Protein AF-A0A0B5DR02-F1 (afdb_monomer_lite)

Structure (mmCIF, N/CA/C/O backbone):
data_AF-A0A0B5DR02-F1
#
_entry.id   AF-A0A0B5DR02-F1
#
loop_
_atom_site.group_PDB
_atom_site.id
_atom_site.type_symbol
_atom_site.label_atom_id
_atom_site.label_alt_id
_atom_site.label_comp_id
_atom_site.label_asym_id
_atom_site.label_entity_id
_atom_site.label_seq_id
_atom_site.pdbx_PDB_ins_code
_atom_site.Cartn_x
_atom_site.Cartn_y
_atom_site.Cartn_z
_atom_site.occupancy
_atom_site.B_iso_or_equiv
_atom_site.auth_seq_id
_atom_site.auth_comp_id
_atom_site.auth_asym_id
_atom_site.auth_atom_id
_atom_site.pdbx_PDB_model_num
ATOM 1 N N . MET A 1 1 ? 6.150 -21.115 6.659 1.00 46.47 1 MET A N 1
ATOM 2 C CA . MET A 1 1 ? 5.674 -20.306 5.517 1.00 46.47 1 MET A CA 1
ATOM 3 C C . MET A 1 1 ? 6.037 -18.867 5.819 1.00 46.47 1 MET A C 1
ATOM 5 O O . MET A 1 1 ? 6.009 -18.502 6.984 1.00 46.47 1 MET A O 1
ATOM 9 N N . SER A 1 2 ? 6.515 -18.107 4.839 1.00 55.34 2 SER A N 1
ATOM 10 C CA . SER A 1 2 ? 6.948 -16.729 5.083 1.00 55.34 2 SER A CA 1
ATOM 11 C C . SER A 1 2 ? 5.723 -15.816 5.013 1.00 55.34 2 SER A C 1
ATOM 13 O O . SER A 1 2 ? 5.110 -15.746 3.951 1.00 55.34 2 SER A O 1
ATOM 15 N N . ASP A 1 3 ? 5.404 -15.097 6.091 1.00 74.69 3 ASP A N 1
ATOM 16 C CA . ASP A 1 3 ? 4.374 -14.038 6.114 1.00 74.69 3 ASP A CA 1
ATOM 17 C C . ASP A 1 3 ? 4.813 -12.768 5.349 1.00 74.69 3 ASP A C 1
ATOM 19 O O . ASP A 1 3 ? 4.436 -11.654 5.697 1.00 74.69 3 ASP A O 1
ATOM 23 N N . SER A 1 4 ? 5.668 -12.914 4.330 1.00 89.12 4 SER A N 1
ATOM 24 C CA . SER A 1 4 ? 6.011 -11.848 3.380 1.00 89.12 4 SER A CA 1
ATOM 25 C C . SER A 1 4 ? 4.754 -11.374 2.664 1.00 89.12 4 SER A C 1
ATOM 27 O O . SER A 1 4 ? 3.895 -12.186 2.353 1.00 89.12 4 SER A O 1
ATOM 29 N N . ILE A 1 5 ? 4.666 -10.094 2.319 1.00 95.69 5 ILE A N 1
ATOM 30 C CA . ILE A 1 5 ? 3.512 -9.556 1.584 1.00 95.69 5 ILE A CA 1
ATOM 31 C C . ILE A 1 5 ? 3.480 -9.956 0.099 1.00 95.69 5 ILE A C 1
ATOM 33 O O . ILE A 1 5 ? 2.510 -9.668 -0.589 1.00 95.69 5 ILE A O 1
ATOM 37 N N . GLU A 1 6 ? 4.510 -10.643 -0.407 1.00 96.06 6 GLU A N 1
ATOM 38 C CA . GLU A 1 6 ? 4.593 -11.108 -1.801 1.00 96.06 6 GLU A CA 1
ATOM 39 C C . GLU A 1 6 ? 3.368 -11.918 -2.250 1.00 96.06 6 GLU A C 1
ATOM 41 O O . GLU A 1 6 ? 2.944 -11.803 -3.402 1.00 96.06 6 GLU A O 1
ATOM 46 N N . TRP A 1 7 ? 2.791 -12.733 -1.358 1.00 93.75 7 TRP A N 1
ATOM 47 C CA . TRP A 1 7 ? 1.663 -13.594 -1.716 1.00 93.75 7 TRP A CA 1
ATOM 48 C C . TRP A 1 7 ? 0.442 -12.784 -2.174 1.00 93.75 7 TRP A C 1
ATOM 50 O O . TRP A 1 7 ? -0.243 -13.229 -3.087 1.00 93.75 7 TRP A O 1
ATOM 60 N N . LEU A 1 8 ? 0.218 -11.582 -1.630 1.00 93.56 8 LEU A N 1
ATOM 61 C CA . LEU A 1 8 ? -0.857 -10.682 -2.068 1.00 93.56 8 LEU A CA 1
ATOM 62 C C . LEU A 1 8 ? -0.667 -10.280 -3.538 1.00 93.56 8 LEU A C 1
ATOM 64 O O . LEU A 1 8 ? -1.590 -10.383 -4.342 1.00 93.56 8 LEU A O 1
ATOM 68 N N . GLY A 1 9 ? 0.565 -9.937 -3.926 1.00 92.62 9 GLY A N 1
ATOM 69 C CA . GLY A 1 9 ? 0.909 -9.649 -5.319 1.00 92.62 9 GLY A CA 1
ATOM 70 C C . GLY A 1 9 ? 0.729 -10.855 -6.247 1.00 92.62 9 GLY A C 1
ATOM 71 O O . GLY A 1 9 ? 0.304 -10.691 -7.388 1.00 92.62 9 GLY A O 1
ATOM 72 N N . GLY A 1 10 ? 0.997 -12.070 -5.757 1.00 91.69 10 GLY A N 1
ATOM 73 C CA . GLY A 1 10 ? 0.780 -13.315 -6.504 1.00 91.69 10 GLY A CA 1
ATOM 74 C C . GLY A 1 10 ? -0.694 -13.656 -6.759 1.00 91.69 10 GLY A C 1
ATOM 75 O O . GLY A 1 10 ? -0.986 -14.395 -7.696 1.00 91.69 10 GLY A O 1
ATOM 76 N N . HIS A 1 11 ? -1.612 -13.100 -5.966 1.00 90.50 11 HIS A N 1
ATOM 77 C CA . HIS A 1 11 ? -3.055 -13.327 -6.082 1.00 90.50 11 HIS A CA 1
ATOM 78 C C . HIS A 1 11 ? -3.823 -12.089 -6.584 1.00 90.50 11 HIS A C 1
ATOM 80 O O . HIS A 1 11 ? -5.044 -12.127 -6.683 1.00 90.50 11 HIS A O 1
ATOM 86 N N . CYS A 1 12 ? -3.131 -11.012 -6.977 1.00 87.56 12 CYS A N 1
ATOM 87 C CA . CYS A 1 12 ? -3.736 -9.719 -7.321 1.00 87.56 12 CYS A CA 1
ATOM 88 C C . CYS A 1 12 ? -4.891 -9.800 -8.338 1.00 87.56 12 CYS A C 1
ATOM 90 O O . CYS A 1 12 ? -5.868 -9.075 -8.198 1.00 87.56 12 CYS A O 1
ATOM 92 N N . PHE A 1 13 ? -4.790 -10.665 -9.352 1.00 85.62 13 PHE A N 1
ATOM 93 C CA . PHE A 1 13 ? -5.797 -10.806 -10.416 1.00 85.62 13 PHE A CA 1
ATOM 94 C C . PHE A 1 13 ? -6.758 -11.983 -10.213 1.00 85.62 13 PHE A C 1
ATOM 96 O O . PHE A 1 13 ? -7.539 -12.301 -11.111 1.00 85.62 13 PHE A O 1
ATOM 103 N N . GLU A 1 14 ? -6.699 -12.663 -9.068 1.00 85.69 14 GLU A N 1
ATOM 104 C CA . GLU A 1 14 ? -7.737 -13.626 -8.720 1.00 85.69 14 GLU A CA 1
ATOM 105 C C . GLU A 1 14 ? -9.050 -12.877 -8.453 1.00 85.69 14 GLU A C 1
ATOM 107 O O . GLU A 1 14 ? -9.055 -11.799 -7.859 1.00 85.69 14 GLU A O 1
ATOM 112 N N . GLY A 1 15 ? -10.170 -13.431 -8.919 1.00 68.12 15 GLY A N 1
ATOM 113 C CA . GLY A 1 15 ? -11.484 -12.889 -8.581 1.00 68.12 15 GLY A CA 1
ATOM 114 C C . GLY A 1 15 ? -11.807 -13.104 -7.097 1.00 68.12 15 GLY A C 1
ATOM 115 O O . GLY A 1 15 ? -11.191 -13.967 -6.461 1.00 68.12 15 GLY A O 1
ATOM 116 N N . PRO A 1 16 ? -12.793 -12.373 -6.548 1.00 63.06 16 PRO A N 1
ATOM 117 C CA . PRO A 1 16 ? -13.295 -12.632 -5.208 1.00 63.06 16 PRO A CA 1
ATOM 118 C C . PRO A 1 16 ? -13.788 -14.079 -5.147 1.00 63.06 16 PRO A C 1
ATOM 120 O O . PRO A 1 16 ? -14.754 -14.478 -5.800 1.00 63.06 16 PRO A O 1
ATOM 123 N N . MET A 1 17 ? -13.060 -14.904 -4.407 1.00 56.81 17 MET A N 1
ATOM 124 C CA . MET A 1 17 ? -13.510 -16.242 -4.061 1.00 56.81 17 MET A CA 1
ATOM 125 C C . MET A 1 17 ? -14.531 -16.050 -2.942 1.00 56.81 17 MET A C 1
ATOM 127 O O . MET A 1 17 ? -14.287 -15.236 -2.060 1.00 56.81 17 MET A O 1
ATOM 131 N N . GLY A 1 18 ? -15.642 -16.792 -2.927 1.00 58.41 18 GLY A N 1
ATOM 132 C CA . GLY A 1 18 ? -16.593 -16.817 -1.797 1.00 58.41 18 GLY A CA 1
ATOM 133 C C . GLY A 1 18 ? -16.004 -17.440 -0.518 1.00 58.41 18 GLY A C 1
ATOM 134 O O . GLY A 1 18 ? -16.658 -18.236 0.150 1.00 58.41 18 GLY A O 1
ATOM 135 N N . ALA A 1 19 ? -14.727 -17.171 -0.258 1.00 66.44 19 ALA A N 1
ATOM 136 C CA . ALA A 1 19 ? -13.949 -17.551 0.896 1.00 66.44 19 ALA A CA 1
ATOM 137 C C . ALA A 1 19 ? -14.320 -16.645 2.081 1.00 66.44 19 ALA A C 1
ATOM 139 O O . ALA A 1 19 ? -14.787 -15.527 1.879 1.00 66.44 19 ALA A O 1
ATOM 140 N N . PRO A 1 20 ? -14.082 -17.099 3.320 1.00 79.50 20 PRO A N 1
ATOM 141 C CA . PRO A 1 20 ? -14.384 -16.319 4.519 1.00 79.50 20 PRO A CA 1
ATOM 142 C C . PRO A 1 20 ? -13.479 -15.089 4.709 1.00 79.50 20 PRO A C 1
ATOM 144 O O . PRO A 1 20 ? -13.593 -14.426 5.730 1.00 79.50 20 PRO A O 1
ATOM 147 N N . GLY A 1 21 ? -12.567 -14.799 3.778 1.00 85.75 21 GLY A N 1
ATOM 148 C CA . GLY A 1 21 ? -11.524 -13.783 3.891 1.00 85.75 21 GLY A CA 1
ATOM 149 C C . GLY A 1 21 ? -11.075 -13.251 2.529 1.00 85.75 21 GLY A C 1
ATOM 150 O O . GLY A 1 21 ? -11.642 -13.602 1.494 1.00 85.75 21 GLY A O 1
ATOM 151 N N . MET A 1 22 ? -10.023 -12.431 2.529 1.00 88.94 22 MET A N 1
ATOM 152 C CA . MET A 1 22 ? -9.522 -11.758 1.325 1.00 88.94 22 MET A CA 1
ATOM 153 C C . MET A 1 22 ? -8.415 -12.561 0.638 1.00 88.94 22 MET A C 1
ATOM 155 O O . MET A 1 22 ? -7.590 -13.208 1.289 1.00 88.94 22 MET A O 1
ATOM 159 N N . ARG A 1 23 ? -8.354 -12.496 -0.697 1.00 86.19 23 ARG A N 1
ATOM 160 C CA . ARG A 1 23 ? -7.287 -13.157 -1.469 1.00 86.19 23 ARG A CA 1
ATOM 161 C C . ARG A 1 23 ? -6.966 -12.470 -2.794 1.00 86.19 23 ARG A C 1
ATOM 163 O O . ARG A 1 23 ? -5.792 -12.283 -3.098 1.00 86.19 23 ARG A O 1
ATOM 170 N N . GLY A 1 24 ? -7.992 -12.112 -3.560 1.00 87.75 24 GLY A N 1
ATOM 171 C CA . GLY A 1 24 ? -7.869 -11.458 -4.864 1.00 87.75 24 GLY A CA 1
ATOM 172 C C . GLY A 1 24 ? -8.096 -9.951 -4.790 1.00 87.75 24 GLY A C 1
ATOM 173 O O . GLY A 1 24 ? -8.787 -9.489 -3.892 1.00 87.75 24 GLY A O 1
ATOM 174 N N . GLY A 1 25 ? -7.501 -9.179 -5.705 1.00 87.62 25 GLY A N 1
ATOM 175 C CA . GLY A 1 25 ? -7.750 -7.733 -5.814 1.00 87.62 25 GLY A CA 1
ATOM 176 C C . GLY A 1 25 ? -7.298 -6.882 -4.621 1.00 87.62 25 GLY A C 1
ATOM 177 O O . GLY A 1 25 ? -7.658 -5.708 -4.551 1.00 87.62 25 GLY A O 1
ATOM 178 N N . VAL A 1 26 ? -6.516 -7.451 -3.699 1.00 92.19 26 VAL A N 1
ATOM 179 C CA . VAL A 1 26 ? -6.180 -6.800 -2.430 1.00 92.19 26 VAL A CA 1
ATOM 180 C C . VAL A 1 26 ? -5.203 -5.646 -2.640 1.00 92.19 26 VAL A C 1
ATOM 182 O O . VAL A 1 26 ? -4.100 -5.829 -3.158 1.00 92.19 26 VAL A O 1
ATOM 185 N N . SER A 1 27 ? -5.593 -4.467 -2.177 1.00 94.75 27 SER A N 1
ATOM 186 C CA . SER A 1 27 ? -4.735 -3.299 -2.015 1.00 94.75 27 SER A CA 1
ATOM 187 C C . SER A 1 27 ? -4.262 -3.187 -0.567 1.00 94.75 27 SER A C 1
ATOM 189 O O . SER A 1 27 ? -4.930 -3.655 0.351 1.00 94.75 27 SER A O 1
ATOM 191 N N . LEU A 1 28 ? -3.095 -2.580 -0.361 1.00 97.12 28 LEU A N 1
ATOM 192 C CA . LEU A 1 28 ? -2.496 -2.369 0.957 1.00 97.12 28 LEU A CA 1
ATOM 193 C C . LEU A 1 28 ? -2.219 -0.885 1.158 1.00 97.12 28 LEU A C 1
ATOM 195 O O . LEU A 1 28 ? -1.520 -0.284 0.347 1.00 97.12 28 LEU A O 1
ATOM 199 N N . THR A 1 29 ? -2.651 -0.344 2.290 1.00 98.06 29 THR A N 1
ATOM 200 C CA . THR A 1 29 ? -2.230 0.971 2.783 1.00 98.06 29 THR A CA 1
ATOM 201 C C . THR A 1 29 ? -1.578 0.786 4.145 1.00 98.06 29 THR A C 1
ATOM 203 O O . THR A 1 29 ? -2.178 0.192 5.037 1.00 98.06 29 THR A O 1
ATOM 206 N N . ALA A 1 30 ? -0.345 1.261 4.324 1.00 98.44 30 ALA A N 1
ATOM 207 C CA . ALA A 1 30 ? 0.384 1.114 5.577 1.00 98.44 30 ALA A CA 1
ATOM 208 C C . ALA A 1 30 ? 1.204 2.357 5.928 1.00 98.44 30 ALA A C 1
ATOM 210 O O . ALA A 1 30 ? 1.782 3.019 5.066 1.00 98.44 30 ALA A O 1
ATOM 211 N N . VAL A 1 31 ? 1.295 2.639 7.224 1.00 98.19 31 VAL A N 1
ATOM 212 C CA . VAL A 1 31 ? 2.060 3.762 7.774 1.00 98.19 31 VAL A CA 1
ATOM 213 C C . VAL A 1 31 ? 2.786 3.336 9.042 1.00 98.19 31 VAL A C 1
ATOM 215 O O . VAL A 1 31 ? 2.269 2.562 9.852 1.00 98.19 31 VAL A O 1
ATOM 218 N N . ARG A 1 32 ? 4.011 3.822 9.208 1.00 97.12 32 ARG A N 1
ATOM 219 C CA . ARG A 1 32 ? 4.854 3.529 10.362 1.00 97.12 32 ARG A CA 1
ATOM 220 C C . ARG A 1 32 ? 4.618 4.549 11.472 1.00 97.12 32 ARG A C 1
ATOM 222 O O . ARG A 1 32 ? 4.649 5.748 11.224 1.00 97.12 32 ARG A O 1
ATOM 229 N N . GLY A 1 33 ? 4.433 4.076 12.702 1.00 94.81 33 GLY A N 1
ATOM 230 C CA . GLY A 1 33 ? 4.336 4.921 13.898 1.00 94.81 33 GLY A CA 1
ATOM 231 C C . GLY A 1 33 ? 2.967 5.563 14.152 1.00 94.81 33 GLY A C 1
ATOM 232 O O . GLY A 1 33 ? 2.777 6.156 15.212 1.00 94.81 33 GLY A O 1
ATOM 233 N N . LEU A 1 34 ? 1.999 5.408 13.244 1.00 95.94 34 LEU A N 1
ATOM 234 C CA . LEU A 1 34 ? 0.612 5.826 13.460 1.00 95.94 34 LEU A CA 1
ATOM 235 C C . LEU A 1 34 ? -0.212 4.642 13.996 1.00 95.94 34 LEU A C 1
ATOM 237 O O . LEU A 1 34 ? -0.150 3.568 13.394 1.00 95.94 34 LEU A O 1
ATOM 241 N N . PRO A 1 35 ? -1.003 4.796 15.075 1.00 96.94 35 PRO A N 1
ATOM 242 C CA . PRO A 1 35 ? -1.953 3.769 15.511 1.00 96.94 35 PRO A CA 1
ATOM 243 C C . PRO A 1 35 ? -2.966 3.414 14.417 1.00 96.94 35 PRO A C 1
ATOM 245 O O . PRO A 1 35 ? -3.326 4.267 13.603 1.00 96.94 35 PRO A O 1
ATOM 248 N N . VAL A 1 36 ? -3.460 2.175 14.410 1.00 97.19 36 VAL A N 1
ATOM 249 C CA . VAL A 1 36 ? -4.320 1.678 13.324 1.00 97.19 36 VAL A CA 1
ATOM 250 C C . VAL A 1 36 ? -5.650 2.424 13.242 1.00 97.19 36 VAL A C 1
ATOM 252 O O . VAL A 1 36 ? -6.100 2.761 12.153 1.00 97.19 36 VAL A O 1
ATOM 255 N N . GLU A 1 37 ? -6.222 2.818 14.378 1.00 97.12 37 GLU A N 1
ATOM 256 C CA . GLU A 1 37 ? -7.415 3.663 14.426 1.00 97.12 37 GLU A CA 1
ATOM 257 C C . GLU A 1 37 ? -7.120 5.084 13.928 1.00 97.12 37 GLU A C 1
ATOM 259 O O . GLU A 1 37 ? -8.010 5.771 13.434 1.00 97.12 37 GLU A O 1
ATOM 264 N N . GLY A 1 38 ? -5.874 5.549 14.057 1.00 96.62 38 GLY A N 1
ATOM 265 C CA . GLY A 1 38 ? -5.419 6.806 13.463 1.00 96.62 38 GLY A CA 1
ATOM 266 C C . GLY A 1 38 ? -5.361 6.724 11.938 1.00 96.62 38 GLY A C 1
ATOM 267 O O . GLY A 1 38 ? -5.813 7.648 11.266 1.00 96.62 38 GLY A O 1
ATOM 268 N N . LEU A 1 39 ? -4.867 5.605 11.396 1.00 97.00 39 LEU A N 1
ATOM 269 C CA . LEU A 1 39 ? -4.865 5.337 9.955 1.00 97.00 39 LEU A CA 1
ATOM 270 C C . LEU A 1 39 ? -6.294 5.233 9.400 1.00 97.00 39 LEU A C 1
ATOM 272 O O . LEU A 1 39 ? -6.603 5.884 8.409 1.00 97.00 39 LEU A O 1
ATOM 276 N N . LEU A 1 40 ? -7.177 4.478 10.060 1.00 96.94 40 LEU A N 1
ATOM 277 C CA . LEU A 1 40 ? -8.577 4.327 9.644 1.00 96.94 40 LEU A CA 1
ATOM 278 C C . LEU A 1 40 ? -9.323 5.670 9.633 1.00 96.94 40 LEU A C 1
ATOM 280 O O . LEU A 1 40 ? -9.963 6.000 8.638 1.00 96.94 40 LEU A O 1
ATOM 284 N N . A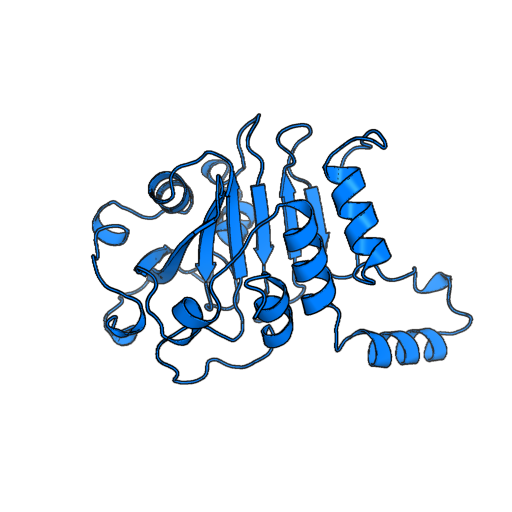RG A 1 41 ? -9.179 6.492 10.685 1.00 95.75 41 ARG A N 1
ATOM 285 C CA . ARG A 1 41 ? -9.771 7.845 10.717 1.00 95.75 41 ARG A CA 1
ATOM 286 C C . ARG A 1 41 ? -9.213 8.752 9.632 1.00 95.75 41 ARG A C 1
ATOM 288 O O . ARG A 1 41 ? -9.954 9.542 9.057 1.00 95.75 41 ARG A O 1
ATOM 295 N N . ARG A 1 42 ? -7.912 8.645 9.347 1.00 94.19 42 ARG A N 1
ATOM 296 C CA . ARG A 1 42 ? -7.286 9.401 8.259 1.00 94.19 42 ARG A CA 1
ATOM 297 C C . ARG A 1 42 ? -7.911 9.052 6.907 1.00 94.19 42 ARG A C 1
ATOM 299 O O . ARG A 1 42 ? -8.027 9.934 6.076 1.00 94.19 42 ARG A O 1
ATOM 306 N N . MET A 1 43 ? -8.349 7.809 6.720 1.00 93.12 43 MET A N 1
ATOM 307 C CA . MET A 1 43 ? -9.063 7.341 5.525 1.00 93.12 43 MET A CA 1
ATOM 308 C C . MET A 1 43 ? -10.593 7.495 5.626 1.00 93.12 43 MET A C 1
ATOM 310 O O . MET A 1 43 ? -11.328 6.817 4.918 1.00 93.12 43 MET A O 1
ATOM 314 N N . GLY A 1 44 ? -11.086 8.353 6.523 1.00 91.50 44 GLY A N 1
ATOM 315 C CA . GLY A 1 44 ? -12.500 8.723 6.588 1.00 91.50 44 GLY A CA 1
ATOM 316 C C . GLY A 1 44 ? -13.395 7.840 7.465 1.00 91.50 44 GLY A C 1
ATOM 317 O O . GLY A 1 44 ? -14.593 8.107 7.534 1.00 91.50 44 GLY A O 1
ATOM 318 N N . ALA A 1 45 ? -12.863 6.833 8.167 1.00 94.12 45 ALA A N 1
ATOM 319 C CA . ALA A 1 45 ? -13.670 6.029 9.091 1.00 94.12 45 ALA A CA 1
ATOM 320 C C . ALA A 1 45 ? -14.079 6.825 10.347 1.00 94.12 45 ALA A C 1
ATOM 322 O O . ALA A 1 45 ? -13.236 7.449 11.000 1.00 94.12 45 ALA A O 1
ATOM 323 N N . GLY A 1 46 ? -15.357 6.750 10.729 1.00 94.19 46 GLY A N 1
ATOM 324 C CA . GLY A 1 46 ? -15.861 7.213 12.022 1.00 94.19 46 GLY A CA 1
ATOM 325 C C . GLY A 1 46 ? -15.676 6.183 13.142 1.00 94.19 46 GLY A C 1
ATOM 326 O O . GLY A 1 46 ? -15.278 5.038 12.917 1.00 94.19 46 GLY 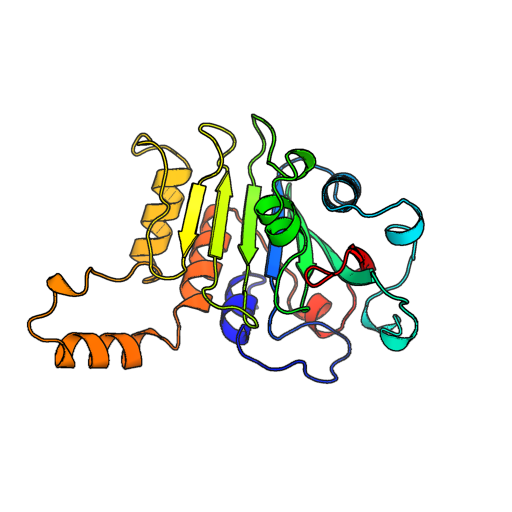A O 1
ATOM 327 N N . ASP A 1 47 ? -15.970 6.580 14.383 1.00 94.00 47 ASP A N 1
ATOM 328 C CA . ASP A 1 47 ? -15.809 5.701 15.551 1.00 94.00 47 ASP A CA 1
ATOM 329 C C . ASP A 1 47 ? -16.758 4.486 15.512 1.00 94.00 47 ASP A C 1
ATOM 331 O O . ASP A 1 47 ? -16.405 3.417 16.005 1.00 94.00 47 ASP A O 1
ATOM 335 N N . ASP A 1 48 ? -17.934 4.615 14.895 1.00 92.62 48 ASP A N 1
ATOM 336 C CA . ASP A 1 48 ? -18.882 3.520 14.666 1.00 92.62 48 ASP A CA 1
ATOM 337 C C . ASP A 1 48 ? -18.419 2.561 13.558 1.00 92.62 48 ASP A C 1
ATOM 339 O O . ASP A 1 48 ? -18.624 1.354 13.683 1.00 92.62 48 ASP A O 1
ATOM 343 N N . GLN A 1 49 ? -17.722 3.060 12.530 1.00 94.25 49 GLN A N 1
ATOM 344 C CA . GLN A 1 49 ? -17.107 2.218 11.494 1.00 94.25 49 GLN A CA 1
ATOM 345 C C . GLN A 1 49 ? -15.868 1.462 11.992 1.00 94.25 49 GLN A C 1
ATOM 347 O O . GLN A 1 49 ? -15.575 0.378 11.494 1.00 94.25 49 GLN A O 1
ATOM 352 N N . ILE A 1 50 ? -15.134 2.013 12.962 1.00 94.50 50 ILE A N 1
ATOM 353 C CA . ILE A 1 50 ? -13.978 1.349 13.591 1.00 94.50 50 ILE A CA 1
ATOM 354 C C . ILE A 1 50 ? -14.447 0.387 14.696 1.00 94.50 50 ILE A C 1
ATOM 356 O O . ILE A 1 50 ? -13.872 -0.680 14.898 1.00 94.50 50 ILE A O 1
ATOM 360 N N . GLY A 1 51 ? -15.505 0.756 15.421 1.00 88.06 51 GLY A N 1
ATOM 361 C CA . GLY A 1 51 ? -16.009 0.057 16.604 1.00 88.06 51 GLY A CA 1
ATOM 362 C C . GLY A 1 51 ? -16.896 -1.162 16.340 1.00 88.06 51 GLY A C 1
ATOM 363 O O . GLY A 1 51 ? -17.596 -1.585 17.258 1.00 88.06 51 GLY A O 1
ATOM 364 N N . ILE A 1 52 ? -16.886 -1.734 15.130 1.00 88.06 52 ILE A N 1
ATOM 365 C CA . ILE A 1 52 ? -17.759 -2.859 14.736 1.00 88.06 52 ILE A CA 1
ATOM 366 C C . ILE A 1 52 ? -17.521 -4.092 15.619 1.00 88.06 52 ILE A C 1
ATOM 368 O O . ILE A 1 52 ? -18.457 -4.821 15.946 1.00 88.06 52 ILE A O 1
ATOM 372 N N . GLY A 1 53 ? -16.268 -4.329 16.024 1.00 85.25 53 GLY A N 1
ATOM 373 C CA . GLY A 1 53 ? -15.909 -5.430 16.924 1.00 85.25 53 GLY A CA 1
ATOM 374 C C . GLY A 1 53 ? -16.103 -6.829 16.325 1.00 85.25 53 GLY A C 1
ATOM 375 O O . GLY A 1 53 ? -16.165 -7.803 17.075 1.00 85.25 53 GLY A O 1
ATOM 376 N N . ALA A 1 54 ? -16.199 -6.933 14.996 1.00 89.38 54 ALA A N 1
ATOM 377 C CA . ALA A 1 54 ? -16.345 -8.186 14.262 1.00 89.38 54 ALA A CA 1
ATOM 378 C C . ALA A 1 54 ? -15.049 -8.572 13.531 1.00 89.38 54 ALA A C 1
ATOM 380 O O . ALA A 1 54 ? -14.238 -7.716 13.167 1.00 89.38 54 ALA A O 1
ATOM 381 N N . HIS A 1 55 ? -14.886 -9.872 13.288 1.00 92.94 55 HIS A N 1
ATOM 382 C CA . HIS A 1 55 ? -13.899 -10.396 12.344 1.00 92.94 55 HIS A CA 1
ATOM 383 C C . HIS A 1 55 ? -14.527 -10.516 10.956 1.00 92.94 55 HIS A C 1
ATOM 385 O O . HIS A 1 55 ? -15.744 -10.661 10.838 1.00 92.94 55 HIS A O 1
ATOM 391 N N . TYR A 1 56 ? -13.703 -10.498 9.909 1.00 91.19 56 TYR A N 1
ATOM 392 C CA . TYR A 1 56 ? -14.187 -10.465 8.525 1.00 91.19 56 TYR A CA 1
ATOM 393 C C . TYR A 1 56 ? -15.049 -11.668 8.155 1.00 91.19 56 TYR A C 1
ATOM 395 O O . TYR A 1 56 ? -16.095 -11.506 7.538 1.00 91.19 56 TYR A O 1
ATOM 403 N N . ARG A 1 57 ? -14.695 -12.860 8.636 1.00 90.75 57 ARG A N 1
ATOM 404 C CA . ARG A 1 57 ? -15.487 -14.081 8.418 1.00 90.75 57 ARG A CA 1
ATOM 405 C C . ARG A 1 57 ? -16.894 -14.045 9.028 1.00 90.75 57 ARG A C 1
ATOM 407 O O . ARG A 1 57 ? -17.759 -14.804 8.604 1.00 90.75 57 ARG A O 1
ATOM 414 N N . ASP A 1 58 ? -17.083 -13.229 10.066 1.00 89.94 58 ASP A N 1
ATOM 415 C CA . ASP A 1 58 ? -18.329 -13.106 10.830 1.00 89.94 58 ASP A CA 1
ATOM 416 C C . ASP A 1 58 ? -19.143 -11.879 10.370 1.00 89.94 58 ASP A C 1
ATOM 418 O O . ASP A 1 58 ? -20.228 -11.614 10.888 1.00 89.94 58 ASP A O 1
ATOM 422 N N . PHE A 1 59 ? -18.609 -11.115 9.414 1.00 85.31 59 PHE A N 1
ATOM 423 C CA . PHE A 1 59 ? -19.201 -9.896 8.894 1.00 85.31 59 PHE A CA 1
ATOM 424 C C . PHE A 1 59 ? -20.048 -10.210 7.658 1.00 85.31 59 PHE A C 1
ATOM 426 O O . PHE A 1 59 ? -19.573 -10.870 6.740 1.00 85.31 59 PHE A O 1
ATOM 433 N N . ASP A 1 60 ? -21.298 -9.743 7.625 1.00 83.44 60 ASP A N 1
ATOM 434 C CA . ASP A 1 60 ? -22.167 -9.878 6.451 1.00 83.44 60 ASP A CA 1
ATOM 435 C C . ASP A 1 60 ? -21.974 -8.673 5.513 1.00 83.44 60 ASP A C 1
ATOM 437 O O . ASP A 1 60 ? -22.459 -7.582 5.833 1.00 83.44 60 ASP A O 1
ATOM 441 N N . PRO A 1 61 ? -21.322 -8.827 4.343 1.00 73.81 61 PRO A N 1
ATOM 442 C CA . PRO A 1 61 ? -21.096 -7.711 3.428 1.00 73.81 61 PRO A CA 1
ATOM 443 C C . PRO A 1 61 ? -22.399 -7.122 2.878 1.00 73.81 61 PRO A C 1
ATOM 445 O O . PRO A 1 61 ? -22.432 -5.950 2.526 1.00 73.81 61 PRO A O 1
ATOM 448 N N . LEU A 1 62 ? -23.487 -7.905 2.838 1.00 76.88 62 LEU A N 1
ATOM 449 C CA . LEU A 1 62 ? -24.799 -7.441 2.374 1.00 76.88 62 LEU A CA 1
ATOM 450 C C . LEU A 1 62 ? -25.518 -6.570 3.409 1.00 76.88 62 LEU A C 1
ATOM 452 O O . LEU A 1 62 ? -26.510 -5.920 3.083 1.00 76.88 62 LEU A O 1
ATOM 456 N N . SER A 1 63 ? -25.043 -6.569 4.655 1.00 80.25 63 SER A N 1
ATOM 457 C CA . SER A 1 63 ? -25.587 -5.723 5.719 1.00 80.25 63 SER A CA 1
ATOM 458 C C . SER A 1 63 ? -25.054 -4.287 5.677 1.00 80.25 63 SER A C 1
ATOM 460 O O . SER A 1 63 ? -25.561 -3.416 6.387 1.00 80.25 63 SER A O 1
ATOM 462 N N . VAL A 1 64 ? -24.037 -4.037 4.847 1.00 81.81 64 VAL A N 1
ATOM 463 C CA . VAL A 1 64 ? -23.417 -2.726 4.685 1.00 81.81 64 VAL A CA 1
ATOM 464 C C . VAL A 1 64 ? -24.250 -1.882 3.734 1.00 81.81 64 VAL A C 1
ATOM 466 O O . VAL A 1 64 ? -24.493 -2.266 2.595 1.00 81.81 64 VAL A O 1
ATOM 469 N N . ASN A 1 65 ? -24.695 -0.721 4.211 1.00 82.38 65 ASN A N 1
ATOM 470 C CA . ASN A 1 65 ? -25.353 0.254 3.352 1.00 82.38 65 ASN A CA 1
ATOM 471 C C . ASN A 1 65 ? -24.308 1.123 2.655 1.00 82.38 65 ASN A C 1
ATOM 473 O O . ASN A 1 65 ? -23.311 1.505 3.274 1.00 82.38 65 ASN A O 1
ATOM 477 N N . ASP A 1 66 ? -24.606 1.523 1.422 1.00 79.75 66 ASP A N 1
ATOM 478 C CA . ASP A 1 66 ? -23.872 2.587 0.745 1.00 79.75 66 ASP A CA 1
ATOM 479 C C . ASP A 1 66 ? -23.775 3.824 1.665 1.00 79.75 66 ASP A C 1
ATOM 481 O O . ASP A 1 66 ? -24.747 4.162 2.360 1.00 79.75 66 ASP A O 1
ATOM 485 N N . PRO A 1 67 ? -22.630 4.525 1.696 1.00 85.88 67 PRO A N 1
ATOM 486 C CA . PRO A 1 67 ? -21.477 4.384 0.804 1.00 85.88 67 PRO A CA 1
ATOM 487 C C . PRO A 1 67 ? -20.310 3.588 1.417 1.00 85.88 67 PRO A C 1
ATOM 489 O O . PRO A 1 67 ? -19.166 3.978 1.230 1.00 85.88 67 PRO A O 1
ATOM 492 N N . TRP A 1 68 ? -20.545 2.561 2.235 1.00 89.69 68 TRP A N 1
ATOM 493 C CA . TRP A 1 68 ? -19.469 1.922 3.006 1.00 89.69 68 TRP A CA 1
ATOM 494 C C . TRP A 1 68 ? -18.974 0.613 2.379 1.00 89.69 68 TRP A C 1
ATOM 496 O O . TRP A 1 68 ? -19.764 -0.189 1.891 1.00 89.69 68 TRP A O 1
ATOM 506 N N . THR A 1 69 ? -17.667 0.351 2.465 1.00 89.50 69 THR A N 1
ATOM 507 C CA . THR A 1 69 ? -17.038 -0.912 2.046 1.00 89.50 69 THR A CA 1
ATOM 508 C C . THR A 1 69 ? -16.183 -1.506 3.170 1.00 89.50 69 THR A C 1
ATOM 510 O O . THR A 1 69 ? -15.556 -0.759 3.930 1.00 89.50 69 THR A O 1
ATOM 513 N N . PRO A 1 70 ? -16.172 -2.841 3.343 1.00 91.75 70 PRO A N 1
ATOM 514 C CA . PRO A 1 70 ? -15.382 -3.483 4.384 1.00 91.75 70 PRO A CA 1
ATOM 515 C C . PRO A 1 70 ? -13.894 -3.514 4.042 1.00 91.75 70 PRO A C 1
ATOM 517 O O . PRO A 1 70 ? -13.492 -3.880 2.941 1.00 91.75 70 PRO A O 1
ATOM 520 N N . CYS A 1 71 ? -13.069 -3.225 5.042 1.00 94.00 71 CYS A N 1
ATOM 521 C CA . CYS A 1 71 ? -11.629 -3.440 5.014 1.00 94.00 71 CYS A CA 1
ATOM 522 C C . CYS A 1 71 ? -11.202 -4.283 6.220 1.00 94.00 71 CYS A C 1
ATOM 524 O O . CYS A 1 71 ? -11.876 -4.277 7.256 1.00 94.00 71 CYS A O 1
ATOM 526 N N . VAL A 1 72 ? -10.051 -4.950 6.132 1.00 95.69 72 VAL A N 1
ATOM 527 C CA . VAL A 1 72 ? -9.402 -5.550 7.310 1.00 95.69 72 VAL A CA 1
ATOM 528 C C . VAL A 1 72 ? -8.150 -4.785 7.685 1.00 95.69 72 VAL A C 1
ATOM 530 O O . VAL A 1 72 ? -7.480 -4.210 6.831 1.00 95.69 72 VAL A O 1
ATOM 533 N N . TYR A 1 73 ? -7.805 -4.788 8.966 1.00 97.44 73 TYR A N 1
ATOM 534 C CA . TYR A 1 73 ? -6.671 -4.017 9.463 1.00 97.44 73 TYR A CA 1
ATOM 535 C C . TYR A 1 73 ? -5.848 -4.781 10.495 1.00 97.44 73 TYR A C 1
ATOM 537 O O . TYR A 1 73 ? -6.276 -5.785 11.064 1.00 97.44 73 TYR A O 1
ATOM 545 N N . GLY A 1 74 ? -4.634 -4.298 10.746 1.00 97.19 74 GLY A N 1
ATOM 546 C CA . GLY A 1 74 ? -3.755 -4.882 11.748 1.00 97.19 74 GLY A CA 1
ATOM 547 C C . GLY A 1 74 ? -2.439 -4.134 11.894 1.00 97.19 74 GLY A C 1
ATOM 548 O O . GLY A 1 74 ? -2.282 -3.003 11.430 1.00 97.19 74 GLY A O 1
ATOM 549 N N . THR A 1 75 ? -1.481 -4.782 12.556 1.00 97.94 75 THR A N 1
ATOM 550 C CA . THR A 1 75 ? -0.134 -4.241 12.760 1.00 97.94 75 THR A CA 1
ATOM 551 C C . THR A 1 75 ? 0.954 -5.235 12.359 1.00 97.94 75 THR A C 1
ATOM 553 O O . THR A 1 75 ? 0.775 -6.452 12.411 1.00 97.94 75 THR A O 1
ATOM 556 N N . SER A 1 76 ? 2.103 -4.707 11.940 1.00 97.56 76 SER A N 1
ATOM 557 C CA . SER A 1 76 ? 3.311 -5.460 11.597 1.00 97.56 76 SER A CA 1
ATOM 558 C C . SER A 1 76 ? 4.537 -4.722 12.136 1.00 97.56 76 SER A C 1
ATOM 560 O O . SER A 1 76 ? 5.117 -3.866 11.464 1.00 97.56 76 SER A O 1
ATOM 562 N N . GLY A 1 77 ? 4.951 -5.053 13.359 1.00 96.00 77 GLY A N 1
ATOM 563 C CA . GLY A 1 77 ? 5.980 -4.283 14.058 1.00 96.00 77 GLY A CA 1
ATOM 564 C C . GLY A 1 77 ? 5.481 -2.864 14.333 1.00 96.00 77 GLY A C 1
ATOM 565 O O . GLY A 1 77 ? 4.457 -2.692 14.982 1.00 96.00 77 GLY A O 1
ATOM 566 N N . GLU A 1 78 ? 6.187 -1.857 13.820 1.00 96.81 78 GLU A N 1
ATOM 567 C CA . GLU A 1 78 ? 5.812 -0.439 13.964 1.00 96.81 78 GLU A CA 1
ATOM 568 C C . GLU A 1 78 ? 4.816 0.047 12.901 1.00 96.81 78 GLU A C 1
ATOM 570 O O . GLU A 1 78 ? 4.446 1.220 12.897 1.00 96.81 78 GLU A O 1
ATOM 575 N N . TRP A 1 79 ? 4.416 -0.823 11.974 1.00 98.38 79 TRP A N 1
ATOM 576 C CA . TRP A 1 79 ? 3.479 -0.482 10.913 1.00 98.38 79 TRP A CA 1
ATOM 577 C C . TRP A 1 79 ? 2.046 -0.793 11.319 1.00 98.38 79 TRP A C 1
ATOM 579 O O . TRP A 1 79 ? 1.762 -1.913 11.743 1.00 98.38 79 TRP A O 1
ATOM 589 N N . SER A 1 80 ? 1.147 0.155 11.090 1.00 98.56 80 SER A N 1
ATOM 590 C CA . SER A 1 80 ? -0.287 -0.107 10.977 1.00 98.56 80 SER A CA 1
ATOM 591 C C . SER A 1 80 ? -0.637 -0.287 9.510 1.00 98.56 80 SER A C 1
ATOM 593 O O . SER A 1 80 ? -0.097 0.429 8.664 1.00 98.56 80 SER A O 1
ATOM 595 N N . TYR A 1 81 ? -1.521 -1.232 9.203 1.00 98.44 81 TYR A N 1
ATOM 596 C CA . TYR A 1 81 ? -1.941 -1.504 7.834 1.00 98.44 81 TYR A CA 1
ATOM 597 C C . TYR A 1 81 ? -3.446 -1.711 7.714 1.00 98.44 81 TYR A C 1
ATOM 599 O O . TYR A 1 81 ? -4.107 -2.144 8.659 1.00 98.44 81 TYR A O 1
ATOM 607 N N . VAL A 1 82 ? -3.941 -1.461 6.506 1.00 97.75 82 VAL A N 1
ATOM 608 C CA . VAL A 1 82 ? -5.294 -1.758 6.048 1.00 97.75 82 VAL A CA 1
ATOM 609 C C . VAL A 1 82 ? -5.219 -2.483 4.707 1.00 97.75 82 VAL A C 1
ATOM 611 O O . VAL A 1 82 ? -4.375 -2.153 3.869 1.00 97.75 82 VAL A O 1
ATOM 614 N N . LEU A 1 83 ? -6.075 -3.489 4.540 1.00 96.12 83 LEU A N 1
ATOM 615 C CA . LEU A 1 83 ? -6.266 -4.260 3.319 1.00 96.12 83 LEU A CA 1
ATOM 616 C C . LEU A 1 83 ? -7.703 -4.095 2.821 1.00 96.12 83 LEU A C 1
ATOM 618 O O . LEU A 1 83 ? -8.651 -4.204 3.601 1.00 96.12 83 LEU A O 1
ATOM 622 N N . GLU A 1 84 ? -7.839 -3.876 1.519 1.00 93.31 84 GLU A N 1
ATOM 623 C CA . GLU A 1 84 ? -9.113 -3.640 0.830 1.00 93.31 84 GLU A CA 1
ATOM 624 C C . GLU A 1 84 ? -9.154 -4.499 -0.437 1.00 93.31 84 GLU A C 1
ATOM 626 O O . GLU A 1 84 ? -8.201 -4.468 -1.215 1.00 93.31 84 GLU A O 1
ATOM 631 N N . ASP A 1 85 ? -10.225 -5.258 -0.666 1.00 88.19 85 ASP A N 1
ATOM 632 C CA . ASP A 1 85 ? -10.409 -6.115 -1.850 1.00 88.19 85 ASP A CA 1
ATOM 633 C C . ASP A 1 85 ? -11.469 -5.586 -2.837 1.00 88.19 85 ASP A C 1
ATOM 635 O O . ASP A 1 85 ? -11.821 -6.257 -3.806 1.00 88.19 85 ASP A O 1
ATOM 639 N N . SER A 1 86 ? -11.904 -4.334 -2.658 1.00 77.12 86 SER A N 1
ATOM 640 C CA . SER A 1 86 ? -12.837 -3.594 -3.527 1.00 77.12 86 SER A CA 1
ATOM 641 C C . SER A 1 86 ? -12.249 -3.209 -4.897 1.00 77.12 86 SER A C 1
ATOM 643 O O . SER A 1 86 ? -12.915 -2.600 -5.731 1.00 77.12 86 SER A O 1
ATOM 645 N N . GLY A 1 87 ? -10.997 -3.577 -5.171 1.00 74.56 87 GLY A N 1
ATOM 646 C CA . GLY A 1 87 ? -10.322 -3.379 -6.452 1.00 74.56 87 GLY A CA 1
ATOM 647 C C . GLY A 1 87 ? -9.637 -2.021 -6.635 1.00 74.56 87 GLY A C 1
ATOM 648 O O . GLY A 1 87 ? -8.758 -1.925 -7.494 1.00 74.56 87 GLY A O 1
ATOM 649 N N . VAL A 1 88 ? -9.961 -1.027 -5.805 1.00 81.88 88 VAL A N 1
ATOM 650 C CA . VAL A 1 88 ? -9.256 0.254 -5.591 1.00 81.88 88 VAL A CA 1
ATOM 651 C C . VAL A 1 88 ? -9.223 0.506 -4.079 1.00 81.88 88 VAL A C 1
ATOM 653 O O . VAL A 1 88 ? -10.151 0.104 -3.392 1.00 81.88 88 VAL A O 1
ATOM 656 N N . CYS A 1 89 ? -8.177 1.136 -3.537 1.00 89.50 89 CYS A N 1
ATOM 657 C CA . CYS A 1 89 ? -8.143 1.495 -2.113 1.00 89.50 89 CYS A CA 1
ATOM 658 C C . CYS A 1 89 ? -8.667 2.913 -1.847 1.00 89.50 89 CYS A C 1
ATOM 660 O O . CYS A 1 89 ? -8.373 3.844 -2.604 1.00 89.50 89 CYS A O 1
ATOM 662 N N . ALA A 1 90 ? -9.357 3.095 -0.721 1.00 91.81 90 ALA A N 1
ATOM 663 C CA . ALA A 1 90 ? -9.917 4.366 -0.269 1.00 91.81 90 ALA A CA 1
ATOM 664 C C . ALA A 1 90 ? -8.850 5.463 -0.175 1.00 91.81 90 ALA A C 1
ATOM 666 O O . ALA A 1 90 ? -9.077 6.597 -0.595 1.00 91.81 90 ALA A O 1
ATOM 667 N N . TRP A 1 91 ? -7.642 5.127 0.299 1.00 94.38 91 TRP A N 1
ATOM 668 C CA . TRP A 1 91 ? -6.540 6.092 0.359 1.00 94.38 91 TRP A CA 1
ATOM 669 C C . TRP A 1 91 ? -6.221 6.702 -1.013 1.00 94.38 91 TRP A C 1
ATOM 671 O O . TRP A 1 91 ? -6.049 7.917 -1.122 1.00 94.38 91 TRP A O 1
ATOM 681 N N . TYR A 1 92 ? -6.150 5.872 -2.062 1.00 91.81 92 TYR A N 1
ATOM 682 C CA . TYR A 1 92 ? -5.867 6.348 -3.417 1.00 91.81 92 TYR A CA 1
ATOM 683 C C . TYR A 1 92 ? -6.978 7.267 -3.916 1.00 91.81 92 TYR A C 1
ATOM 685 O O . TYR A 1 92 ? -6.670 8.301 -4.505 1.00 91.81 92 TYR A O 1
ATOM 693 N N . GLN A 1 93 ? -8.238 6.914 -3.655 1.00 89.31 93 GLN A N 1
ATOM 694 C CA . GLN A 1 93 ? -9.379 7.713 -4.085 1.00 89.31 93 GLN A CA 1
ATOM 695 C C . GLN A 1 93 ? -9.375 9.094 -3.423 1.00 89.31 93 GLN A C 1
ATOM 697 O O . GLN A 1 93 ? -9.365 10.105 -4.118 1.00 89.31 93 GLN A O 1
ATOM 702 N N . HIS A 1 94 ? -9.247 9.151 -2.095 1.00 91.44 94 HIS A N 1
ATOM 703 C CA . HIS A 1 94 ? -9.136 10.417 -1.367 1.00 91.44 94 HIS A CA 1
ATOM 704 C C . HIS A 1 94 ? -7.979 11.283 -1.884 1.00 91.44 94 HIS A C 1
ATOM 706 O O . HIS A 1 94 ? -8.137 12.486 -2.093 1.00 91.44 94 HIS A O 1
ATOM 712 N N . TRP A 1 95 ? -6.817 10.676 -2.146 1.00 92.38 95 TRP A N 1
ATOM 713 C CA . TRP A 1 95 ? -5.681 11.386 -2.731 1.00 92.38 95 TRP A CA 1
ATOM 714 C C . TRP A 1 95 ? -5.987 11.912 -4.143 1.00 92.38 95 TRP A C 1
ATOM 716 O O . TRP A 1 95 ? -5.629 13.050 -4.463 1.00 92.38 95 TRP A O 1
ATOM 726 N N . ALA A 1 96 ? -6.645 11.109 -4.983 1.00 90.12 96 ALA A N 1
ATOM 727 C CA . ALA A 1 96 ? -7.023 11.480 -6.345 1.00 90.12 96 ALA A CA 1
ATOM 728 C C . ALA A 1 96 ? -8.051 12.624 -6.373 1.00 90.12 96 ALA A C 1
ATOM 730 O O . ALA A 1 96 ? -7.952 13.505 -7.229 1.00 90.12 96 ALA A O 1
ATOM 731 N N . ASP A 1 97 ? -8.954 12.667 -5.391 1.00 90.31 97 ASP A N 1
ATOM 732 C CA . ASP A 1 97 ? -9.945 13.733 -5.200 1.00 90.31 97 ASP A CA 1
ATOM 733 C C . ASP A 1 97 ? -9.352 15.012 -4.579 1.00 90.31 97 ASP A C 1
ATOM 735 O O . ASP A 1 97 ? -10.033 16.029 -4.430 1.00 90.31 97 ASP A O 1
ATOM 739 N N . GLY A 1 98 ? -8.055 14.999 -4.255 1.00 90.06 98 GLY A N 1
ATOM 740 C CA . GLY A 1 98 ? -7.338 16.147 -3.707 1.00 90.06 98 GLY A CA 1
ATOM 741 C C . GLY A 1 98 ? -7.527 16.339 -2.204 1.00 90.06 98 GLY A C 1
ATOM 742 O O . GLY A 1 98 ? -7.222 17.420 -1.693 1.00 90.06 98 GLY A O 1
ATOM 743 N N . ASP A 1 99 ? -7.993 15.316 -1.482 1.00 91.06 99 ASP A N 1
ATOM 744 C CA . ASP A 1 99 ? -8.058 15.352 -0.027 1.00 91.06 99 ASP A CA 1
ATOM 745 C C . ASP A 1 99 ? -6.642 15.323 0.559 1.00 91.06 99 ASP A C 1
ATOM 747 O O . ASP A 1 99 ? -5.926 14.321 0.560 1.00 91.06 99 ASP A O 1
ATOM 751 N N . THR A 1 100 ? -6.212 16.466 1.082 1.00 89.69 100 THR A N 1
ATOM 752 C CA . THR A 1 100 ? -4.888 16.598 1.689 1.00 89.69 100 THR A CA 1
ATOM 753 C C . THR A 1 100 ? -4.771 15.884 3.035 1.00 89.69 100 THR A C 1
ATOM 755 O O . THR A 1 100 ? -3.655 15.693 3.510 1.00 89.69 100 THR A O 1
ATOM 758 N N . SER A 1 101 ? -5.885 15.497 3.667 1.00 88.25 101 SER A N 1
ATOM 759 C CA . SER A 1 101 ? -5.880 14.855 4.987 1.00 88.25 101 SER A CA 1
ATOM 760 C C . SER A 1 101 ? -5.293 13.441 4.960 1.00 88.25 101 SER A C 1
ATOM 762 O O . SER A 1 101 ? -4.690 13.016 5.948 1.00 88.25 101 SER A O 1
ATOM 764 N N . VAL A 1 102 ? -5.382 12.746 3.818 1.00 91.31 102 VAL A N 1
ATOM 765 C CA . VAL A 1 102 ? -4.792 11.411 3.629 1.00 91.31 102 VAL A CA 1
ATOM 766 C C . VAL A 1 102 ? -3.298 11.434 3.316 1.00 91.31 102 VAL A C 1
ATOM 768 O O . VAL A 1 102 ? -2.640 10.392 3.384 1.00 91.31 102 VAL A O 1
ATOM 771 N N . ILE A 1 103 ? -2.735 12.600 2.991 1.00 92.19 103 ILE A N 1
ATOM 772 C CA . ILE A 1 103 ? -1.320 12.722 2.641 1.00 92.19 103 ILE A CA 1
ATOM 773 C C . ILE A 1 103 ? -0.462 12.417 3.885 1.00 92.19 103 ILE A C 1
ATOM 775 O O . ILE A 1 103 ? -0.734 12.957 4.960 1.00 92.19 103 ILE A O 1
ATOM 779 N N . PRO A 1 104 ? 0.577 11.565 3.766 1.00 92.38 104 PRO A N 1
ATOM 780 C CA . PRO A 1 104 ? 1.509 11.309 4.862 1.00 92.38 104 PRO A CA 1
ATOM 781 C C . PRO A 1 104 ? 2.144 12.602 5.378 1.00 92.38 104 PRO A C 1
ATOM 783 O O . PRO A 1 104 ? 2.538 13.466 4.593 1.00 92.38 104 PRO A O 1
ATOM 786 N N . GLN A 1 105 ? 2.245 12.726 6.697 1.00 91.50 105 GLN A N 1
ATOM 787 C CA . GLN A 1 105 ? 2.851 13.875 7.361 1.00 91.50 105 GLN A CA 1
ATOM 788 C C . GLN A 1 105 ? 4.381 13.781 7.327 1.00 91.50 105 GLN A C 1
ATOM 790 O O . GLN A 1 105 ? 4.956 12.704 7.157 1.00 91.50 105 GLN A O 1
ATOM 795 N N . ASP A 1 106 ? 5.055 14.913 7.530 1.00 89.44 106 ASP A N 1
ATOM 796 C CA . ASP A 1 106 ? 6.514 14.940 7.641 1.00 89.44 106 ASP A CA 1
ATOM 797 C C . ASP A 1 106 ? 6.992 14.007 8.766 1.00 89.44 106 ASP A C 1
ATOM 799 O O . ASP A 1 106 ? 6.488 14.033 9.889 1.00 89.44 106 ASP A O 1
ATOM 803 N N . GLY A 1 107 ? 7.984 13.173 8.455 1.00 90.94 107 GLY A N 1
ATOM 804 C CA . GLY A 1 107 ? 8.507 12.136 9.343 1.00 90.94 107 GLY A CA 1
ATOM 805 C C . GLY A 1 107 ? 7.775 10.792 9.265 1.00 90.94 107 GLY A C 1
ATOM 806 O O . GLY A 1 107 ? 8.313 9.798 9.756 1.00 90.94 107 GLY A O 1
ATOM 807 N N . GLU A 1 108 ? 6.604 10.712 8.625 1.00 94.56 108 GLU A N 1
ATOM 808 C CA . GLU A 1 108 ? 5.878 9.450 8.468 1.00 94.56 108 GLU A CA 1
ATOM 809 C C . GLU A 1 108 ? 6.404 8.640 7.281 1.00 94.56 108 GLU A C 1
ATOM 811 O O . GLU A 1 108 ? 6.397 9.077 6.127 1.00 94.56 108 GLU A O 1
ATOM 816 N N . GLU A 1 109 ? 6.824 7.407 7.559 1.00 97.25 109 GLU A N 1
ATOM 817 C CA . GLU A 1 109 ? 7.081 6.433 6.506 1.00 97.25 109 GLU A CA 1
ATOM 818 C C . GLU A 1 109 ? 5.757 5.773 6.101 1.00 97.25 109 GLU A C 1
ATOM 820 O O . GLU A 1 109 ? 5.052 5.212 6.940 1.00 97.25 109 GLU A O 1
ATOM 825 N N . PHE A 1 110 ? 5.418 5.840 4.817 1.00 98.12 110 PHE A N 1
ATOM 826 C CA . PHE A 1 110 ? 4.129 5.421 4.276 1.00 98.12 110 PHE A CA 1
ATOM 827 C C . PHE A 1 110 ? 4.310 4.605 3.003 1.00 98.12 110 PHE A C 1
ATOM 829 O O . PHE A 1 110 ? 5.162 4.927 2.174 1.00 98.12 110 PHE A O 1
ATOM 836 N N . VAL A 1 111 ? 3.463 3.597 2.807 1.00 98.19 111 VAL A N 1
ATOM 837 C CA . VAL A 1 111 ? 3.352 2.872 1.544 1.00 98.19 111 VAL A CA 1
ATOM 838 C C . VAL A 1 111 ? 1.894 2.574 1.208 1.00 98.19 111 VAL A C 1
ATOM 840 O O . VAL A 1 111 ? 1.126 2.142 2.064 1.00 98.19 111 VAL A O 1
ATOM 843 N N . CYS A 1 112 ? 1.531 2.752 -0.060 1.00 97.75 112 CYS A N 1
ATOM 844 C CA . CYS A 1 112 ? 0.286 2.237 -0.611 1.00 97.75 112 CYS A CA 1
ATOM 845 C C . CYS A 1 112 ? 0.573 1.425 -1.879 1.00 97.75 112 CYS A C 1
ATOM 847 O O . CYS A 1 112 ? 1.219 1.912 -2.807 1.00 97.75 112 CYS A O 1
ATOM 849 N N . LEU A 1 113 ? 0.108 0.178 -1.900 1.00 97.06 113 LEU A N 1
ATOM 850 C CA . LEU A 1 113 ? 0.088 -0.701 -3.063 1.00 97.06 113 LEU A CA 1
ATOM 851 C C . LEU A 1 113 ? -1.364 -0.818 -3.521 1.00 97.06 113 LEU A C 1
ATOM 853 O O . LEU A 1 113 ? -2.133 -1.601 -2.967 1.00 97.06 113 LEU A O 1
ATOM 857 N N . CYS A 1 114 ? -1.731 -0.020 -4.519 1.00 94.19 114 CYS A N 1
ATOM 858 C CA . CYS A 1 114 ? -3.063 -0.029 -5.104 1.00 94.19 114 CYS A CA 1
ATOM 859 C C . CYS A 1 114 ? -3.095 -1.044 -6.249 1.00 94.19 114 CYS A C 1
ATOM 861 O O . 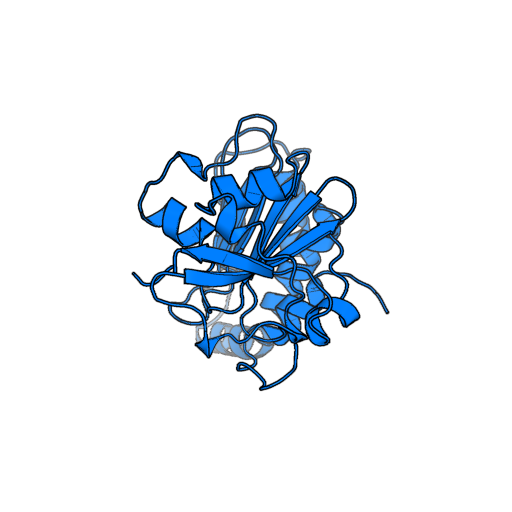CYS A 1 114 ? -2.463 -0.842 -7.293 1.00 94.19 114 CYS A O 1
ATOM 863 N N . ALA A 1 115 ? -3.823 -2.143 -6.050 1.00 87.06 115 ALA A N 1
ATOM 864 C CA . ALA A 1 115 ? -4.006 -3.174 -7.065 1.00 87.06 115 ALA A CA 1
ATOM 865 C C . ALA A 1 115 ? -4.678 -2.599 -8.323 1.00 87.06 115 ALA A C 1
ATOM 867 O O . ALA A 1 115 ? -4.287 -2.954 -9.435 1.00 87.06 115 ALA A O 1
ATOM 868 N N . ASN A 1 116 ? -5.630 -1.674 -8.142 1.00 83.62 116 ASN A N 1
ATOM 869 C CA . ASN A 1 116 ? -6.370 -0.973 -9.195 1.00 83.62 116 ASN A CA 1
ATOM 870 C C . ASN A 1 116 ? -6.845 -1.911 -10.323 1.00 83.62 116 ASN A C 1
ATOM 872 O O . ASN A 1 116 ? -6.641 -1.653 -11.513 1.00 83.62 116 ASN A O 1
ATOM 876 N N . VAL A 1 117 ? -7.418 -3.059 -9.950 1.00 78.62 117 VAL A N 1
ATOM 877 C CA . VAL A 1 117 ? -7.827 -4.094 -10.916 1.00 78.62 117 VAL A CA 1
ATOM 878 C C . VAL A 1 117 ? -9.036 -3.662 -11.744 1.00 78.62 117 VAL A C 1
ATOM 880 O O . VAL A 1 117 ? -9.201 -4.143 -12.863 1.00 78.62 117 VAL A O 1
ATOM 883 N N . ALA A 1 118 ? -9.840 -2.729 -11.226 1.00 68.44 118 ALA A N 1
ATOM 884 C CA . ALA A 1 118 ? -11.005 -2.181 -11.911 1.00 68.44 118 ALA A CA 1
ATOM 885 C C . ALA A 1 118 ? -10.637 -1.128 -12.975 1.00 68.44 118 ALA A C 1
ATOM 887 O O . ALA A 1 118 ? -11.258 -1.095 -14.036 1.00 68.44 118 ALA A O 1
ATOM 888 N N . VAL A 1 119 ? -9.626 -0.283 -12.716 1.00 68.00 119 VAL A N 1
ATOM 889 C CA . VAL A 1 119 ? -9.329 0.912 -13.532 1.00 68.00 119 VAL A CA 1
ATOM 890 C C . VAL A 1 119 ? -7.825 1.065 -13.793 1.00 68.00 119 VAL A C 1
ATOM 892 O O . VAL A 1 119 ? -7.270 2.145 -13.608 1.00 68.00 119 VAL A O 1
ATOM 895 N N . GLN A 1 120 ? -7.157 -0.028 -14.188 1.00 75.56 120 GLN A N 1
ATOM 896 C CA . GLN A 1 120 ? -5.704 -0.109 -14.440 1.00 75.56 120 GLN A CA 1
ATOM 897 C C . GLN A 1 120 ? -5.062 1.204 -14.938 1.00 75.56 120 GLN A C 1
ATOM 899 O O . GLN A 1 120 ? -5.626 1.870 -15.811 1.00 75.56 120 GLN A O 1
ATOM 904 N N . PRO A 1 121 ? -3.842 1.549 -14.474 1.00 88.12 121 PRO A N 1
ATOM 905 C CA . PRO A 1 121 ? -2.799 0.639 -13.969 1.00 88.12 121 PRO A CA 1
ATOM 906 C C . PRO A 1 121 ? -2.735 0.494 -12.439 1.00 88.12 121 PRO A C 1
ATOM 908 O O . PRO A 1 121 ? -3.237 1.341 -11.710 1.00 88.12 121 PRO A O 1
ATOM 911 N N . SER A 1 122 ? -2.064 -0.558 -11.950 1.00 93.81 122 SER A N 1
ATOM 912 C CA . SER A 1 122 ? -1.692 -0.706 -10.531 1.00 93.81 122 SER A CA 1
ATOM 913 C C . SER A 1 122 ? -0.602 0.295 -10.134 1.00 93.81 122 SER A C 1
ATOM 915 O O . SER A 1 122 ? 0.322 0.553 -10.914 1.00 93.81 122 SER A O 1
ATOM 917 N N . TRP A 1 123 ? -0.670 0.811 -8.906 1.00 95.69 123 TRP A N 1
ATOM 918 C CA . TRP A 1 123 ? 0.199 1.887 -8.423 1.00 95.69 123 TRP A CA 1
ATOM 919 C C . TRP A 1 123 ? 0.917 1.539 -7.122 1.00 95.69 123 TRP A C 1
ATOM 921 O O . TRP A 1 123 ? 0.355 0.925 -6.217 1.00 95.69 123 TRP A O 1
ATOM 931 N N . LEU A 1 124 ? 2.159 2.004 -7.016 1.00 97.31 124 LEU A N 1
ATOM 932 C CA . LEU A 1 124 ? 2.928 2.104 -5.783 1.00 97.31 124 LEU A CA 1
ATOM 933 C C . LEU A 1 124 ? 3.053 3.582 -5.406 1.00 97.31 124 LEU A C 1
ATOM 935 O O . LEU A 1 124 ? 3.566 4.379 -6.192 1.00 97.31 124 LEU A O 1
ATOM 939 N N . PHE A 1 125 ? 2.666 3.917 -4.182 1.00 97.12 125 PHE A N 1
ATOM 940 C CA . PHE A 1 125 ? 2.946 5.194 -3.538 1.00 97.12 125 PHE A CA 1
ATOM 941 C C . PHE A 1 125 ? 3.846 4.968 -2.334 1.00 97.12 125 PHE A C 1
ATOM 943 O O . PHE A 1 125 ? 3.652 4.015 -1.580 1.00 97.12 125 PHE A O 1
ATOM 950 N N . TYR A 1 126 ? 4.828 5.841 -2.145 1.00 97.69 126 TYR A N 1
ATOM 951 C CA . TYR A 1 126 ? 5.785 5.715 -1.055 1.00 97.69 126 TYR A CA 1
ATOM 952 C C . TYR A 1 126 ? 6.208 7.087 -0.543 1.00 97.69 126 TYR A C 1
ATOM 954 O O . TYR A 1 126 ? 6.671 7.916 -1.322 1.00 97.69 126 TYR A O 1
ATOM 962 N N . ALA A 1 127 ? 6.096 7.312 0.762 1.00 96.06 127 ALA A N 1
ATOM 963 C CA . ALA A 1 127 ? 6.744 8.435 1.428 1.00 96.06 127 ALA A CA 1
ATOM 964 C C . ALA A 1 127 ? 7.806 7.868 2.381 1.00 96.06 127 ALA A C 1
ATOM 966 O O . ALA A 1 127 ? 7.472 7.065 3.252 1.00 96.06 127 ALA A O 1
ATOM 967 N N . PRO A 1 128 ? 9.089 8.239 2.246 1.00 94.19 128 PRO A N 1
ATOM 968 C CA . PRO A 1 128 ? 10.147 7.696 3.098 1.00 94.19 128 PRO A CA 1
ATOM 969 C C . PRO A 1 128 ? 10.240 8.373 4.479 1.00 94.19 128 PRO A C 1
ATOM 971 O O . PRO A 1 128 ? 11.154 8.048 5.237 1.00 94.19 128 PRO A O 1
ATOM 974 N N . GLY A 1 129 ? 9.358 9.333 4.781 1.00 90.50 129 GLY A N 1
ATOM 975 C CA . GLY A 1 129 ? 9.426 10.243 5.932 1.00 90.50 129 GLY A CA 1
ATOM 976 C C . GLY A 1 129 ? 10.001 11.625 5.601 1.00 90.50 129 GLY A C 1
ATOM 977 O O . GLY A 1 129 ? 9.657 12.602 6.255 1.00 90.50 129 GLY A O 1
ATOM 978 N N . GLU A 1 130 ? 10.819 11.742 4.552 1.00 83.69 130 GLU A N 1
ATOM 979 C CA . GLU A 1 130 ? 11.401 13.010 4.086 1.00 83.69 130 GLU A CA 1
ATOM 980 C C . GLU A 1 130 ? 11.276 13.142 2.560 1.00 83.69 130 GLU A C 1
ATOM 982 O O . GLU A 1 130 ? 11.447 12.175 1.827 1.00 83.69 130 GLU A O 1
ATOM 987 N N . GLY A 1 131 ? 11.045 14.343 2.029 1.00 75.19 131 GLY A N 1
ATOM 988 C CA . GLY A 1 131 ? 11.079 14.549 0.571 1.00 75.19 131 GLY A CA 1
ATOM 989 C C . GLY A 1 131 ? 9.795 14.173 -0.179 1.00 75.19 131 GLY A C 1
ATOM 990 O O . GLY A 1 131 ? 9.840 13.987 -1.395 1.00 75.19 131 GLY A O 1
ATOM 991 N N . GLY A 1 132 ? 8.662 14.143 0.527 1.00 87.38 132 GLY A N 1
ATOM 992 C CA . GLY A 1 132 ? 7.321 14.067 -0.052 1.00 87.38 132 GLY A CA 1
ATOM 993 C C . GLY A 1 132 ? 6.895 12.679 -0.536 1.00 87.38 132 GLY A C 1
ATOM 994 O O . GLY A 1 132 ? 7.587 11.677 -0.360 1.00 87.38 132 GLY A O 1
ATOM 995 N N . LEU A 1 133 ? 5.706 12.639 -1.138 1.00 93.12 133 LEU A N 1
ATOM 996 C CA . LEU A 1 133 ? 5.097 11.432 -1.683 1.00 93.12 133 LEU A CA 1
ATOM 997 C C . LEU A 1 133 ? 5.664 11.115 -3.074 1.00 93.12 133 LEU A C 1
ATOM 999 O O . LEU A 1 133 ? 5.542 11.910 -4.007 1.00 93.12 133 LEU A O 1
ATOM 1003 N N . LEU A 1 134 ? 6.232 9.924 -3.217 1.00 94.94 134 LEU A N 1
ATOM 1004 C CA . LEU A 1 134 ? 6.714 9.356 -4.472 1.00 94.94 134 LEU A CA 1
ATOM 1005 C C . LEU A 1 134 ? 5.681 8.389 -5.035 1.00 94.94 134 LEU A C 1
ATOM 1007 O O . LEU A 1 134 ? 4.914 7.781 -4.285 1.00 94.94 134 LEU A O 1
ATOM 1011 N N . ARG A 1 135 ? 5.690 8.204 -6.356 1.00 94.94 135 ARG A N 1
ATOM 1012 C CA . ARG A 1 135 ? 4.773 7.272 -7.022 1.00 94.94 135 ARG A CA 1
ATOM 1013 C C . ARG A 1 135 ? 5.397 6.575 -8.221 1.00 94.94 135 ARG A C 1
ATOM 1015 O O . ARG A 1 135 ? 6.264 7.136 -8.888 1.00 94.94 135 ARG A O 1
ATOM 1022 N N . ALA A 1 136 ? 4.911 5.378 -8.514 1.00 95.81 136 ALA A N 1
ATOM 1023 C CA . ALA A 1 136 ? 5.205 4.632 -9.728 1.00 95.81 136 ALA A CA 1
ATOM 1024 C C . ALA A 1 136 ? 3.996 3.788 -10.127 1.00 95.81 136 ALA A C 1
ATOM 1026 O O . ALA A 1 136 ? 3.360 3.175 -9.271 1.00 95.81 136 ALA A O 1
ATOM 1027 N N . GLU A 1 137 ? 3.718 3.686 -11.424 1.00 95.38 137 GLU A N 1
ATOM 1028 C CA . GLU A 1 137 ? 2.966 2.527 -11.907 1.00 95.38 137 GLU A CA 1
ATOM 1029 C C . GLU A 1 137 ? 3.829 1.277 -11.715 1.00 95.38 137 GLU A C 1
ATOM 1031 O O . GLU A 1 137 ? 5.061 1.334 -11.824 1.00 95.38 137 GLU A O 1
ATOM 1036 N N . PHE A 1 138 ? 3.198 0.131 -11.482 1.00 94.50 138 PHE A N 1
ATOM 1037 C CA . PHE A 1 138 ? 3.916 -1.142 -11.497 1.00 94.50 138 PHE A CA 1
ATOM 1038 C C . PHE A 1 138 ? 4.617 -1.305 -12.850 1.00 94.50 138 PHE A C 1
ATOM 1040 O O . PHE A 1 138 ? 3.985 -1.053 -13.873 1.00 94.50 138 PHE A O 1
ATOM 1047 N N . ARG A 1 139 ? 5.887 -1.749 -12.838 1.00 94.50 139 ARG A N 1
ATOM 1048 C CA . ARG A 1 139 ? 6.886 -1.763 -13.938 1.00 94.50 139 ARG A CA 1
ATOM 1049 C C . ARG A 1 139 ? 7.793 -0.537 -14.037 1.00 94.50 139 ARG A C 1
ATOM 1051 O O . ARG A 1 139 ? 8.808 -0.614 -14.725 1.00 94.50 139 ARG A O 1
ATOM 1058 N N . HIS A 1 140 ? 7.472 0.573 -13.379 1.00 95.44 140 HIS A N 1
ATOM 1059 C CA . HIS A 1 140 ? 8.287 1.789 -13.424 1.00 95.44 140 HIS A CA 1
ATOM 1060 C C . HIS A 1 140 ? 9.075 2.001 -12.126 1.00 95.44 140 HIS A C 1
ATOM 1062 O O . HIS A 1 140 ? 8.768 1.442 -11.075 1.00 95.44 140 HIS A O 1
ATOM 1068 N N . SER A 1 141 ? 10.122 2.826 -12.200 1.00 93.81 141 SER A N 1
ATOM 1069 C CA . SER A 1 141 ? 10.795 3.333 -10.996 1.00 93.81 141 SER A CA 1
ATOM 1070 C C . SER A 1 141 ? 9.962 4.417 -10.322 1.00 93.81 141 SER A C 1
ATOM 1072 O O . SER A 1 141 ? 9.230 5.139 -10.996 1.00 93.81 141 SER A O 1
ATOM 1074 N N . LEU A 1 142 ? 10.135 4.577 -9.008 1.00 93.12 142 LEU A N 1
ATOM 1075 C CA . LEU A 1 142 ? 9.579 5.697 -8.253 1.00 93.12 142 LEU A CA 1
ATOM 1076 C C . LEU A 1 142 ? 10.039 7.016 -8.864 1.00 93.12 142 LEU A C 1
ATOM 1078 O O . LEU A 1 142 ? 11.242 7.272 -8.969 1.00 93.12 142 LEU A O 1
ATOM 1082 N N . ALA A 1 143 ? 9.060 7.832 -9.241 1.00 87.94 143 ALA A N 1
ATOM 1083 C CA . ALA A 1 143 ? 9.250 9.183 -9.725 1.00 87.94 143 ALA A CA 1
ATOM 1084 C C . ALA A 1 143 ? 9.091 10.185 -8.574 1.00 87.94 143 ALA A C 1
ATOM 1086 O O . ALA A 1 143 ? 8.185 10.069 -7.744 1.00 87.94 143 ALA A O 1
ATOM 1087 N N . GLY A 1 144 ? 9.966 11.186 -8.563 1.00 79.12 144 GLY A N 1
ATOM 1088 C CA . GLY A 1 144 ? 9.983 12.285 -7.606 1.00 79.12 144 GLY A CA 1
ATOM 1089 C C . GLY A 1 144 ? 11.312 13.043 -7.657 1.00 79.12 144 GLY A C 1
ATOM 1090 O O . GLY A 1 144 ? 12.100 12.827 -8.584 1.00 79.12 144 GLY A O 1
ATOM 1091 N N . PRO A 1 145 ? 11.560 13.956 -6.704 1.00 75.62 145 PRO A N 1
ATOM 1092 C CA . PRO A 1 145 ? 12.818 14.691 -6.614 1.00 75.62 145 PRO A CA 1
ATOM 1093 C C . PRO A 1 145 ? 14.028 13.752 -6.548 1.00 75.62 145 PRO A C 1
ATOM 1095 O O . PRO A 1 145 ? 13.934 12.627 -6.066 1.00 75.62 145 PRO A O 1
ATOM 1098 N N . ALA A 1 146 ? 15.191 14.209 -7.011 1.00 73.62 146 ALA A N 1
ATOM 1099 C CA . ALA A 1 146 ? 16.411 13.425 -6.862 1.00 73.62 146 ALA A CA 1
ATOM 1100 C C . ALA A 1 146 ? 16.715 13.211 -5.371 1.00 73.62 146 ALA A C 1
ATOM 1102 O O . ALA A 1 146 ? 16.759 14.163 -4.591 1.00 73.62 146 ALA A O 1
ATOM 1103 N N . HIS A 1 147 ? 16.960 11.960 -4.990 1.00 76.88 147 HIS A N 1
ATOM 1104 C CA . HIS A 1 147 ? 17.355 11.595 -3.637 1.00 76.88 147 HIS A CA 1
ATOM 1105 C C . HIS A 1 147 ? 18.784 11.049 -3.640 1.00 76.88 147 HIS A C 1
ATOM 1107 O O . HIS A 1 147 ? 19.230 10.461 -4.627 1.00 76.88 147 HIS A O 1
ATOM 1113 N N . GLY A 1 148 ? 19.504 11.223 -2.530 1.00 79.94 148 GLY A N 1
ATOM 1114 C CA . GLY A 1 148 ? 20.837 10.640 -2.371 1.00 79.94 148 GLY A CA 1
ATOM 1115 C C . GLY A 1 148 ? 20.811 9.108 -2.446 1.00 79.94 148 GLY A C 1
ATOM 1116 O O . GLY A 1 148 ? 19.798 8.482 -2.129 1.00 79.94 148 GLY A O 1
ATOM 1117 N N . GLU A 1 149 ? 21.933 8.496 -2.820 1.00 82.75 149 GLU A N 1
ATOM 1118 C CA . GLU A 1 149 ? 22.073 7.033 -2.967 1.00 82.75 149 GLU A CA 1
ATOM 1119 C C . GLU A 1 149 ? 21.773 6.253 -1.673 1.00 82.75 149 GLU A C 1
ATOM 1121 O O . GLU A 1 149 ? 21.346 5.104 -1.710 1.00 82.75 149 GLU A O 1
ATOM 1126 N N . SER A 1 150 ? 21.939 6.882 -0.508 1.00 82.69 150 SER A N 1
ATOM 1127 C CA . SER A 1 150 ? 21.613 6.295 0.798 1.00 82.69 150 SER A CA 1
ATOM 1128 C C . SER A 1 150 ? 20.162 6.516 1.242 1.00 82.69 150 SER A C 1
ATOM 1130 O O . SER A 1 150 ? 19.764 6.033 2.302 1.00 82.69 150 SER A O 1
ATOM 1132 N N . SER A 1 151 ? 19.362 7.256 0.470 1.0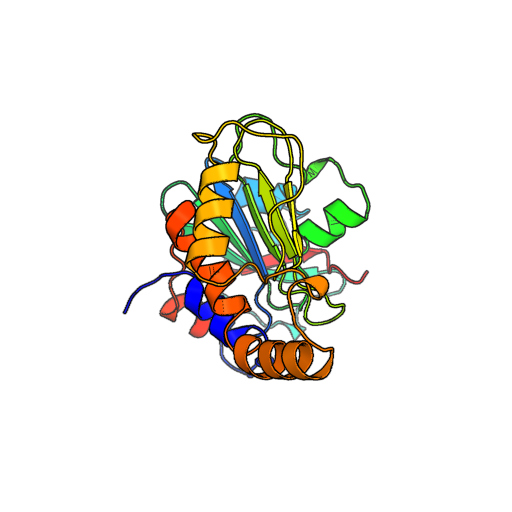0 91.44 151 SER A N 1
ATOM 1133 C CA . SER A 1 151 ? 17.968 7.535 0.820 1.00 91.44 151 SER A CA 1
ATOM 1134 C C . SER A 1 151 ? 17.112 6.270 0.765 1.00 91.44 151 SER A C 1
ATOM 1136 O O . SER A 1 151 ? 17.314 5.386 -0.069 1.00 91.44 151 SER A O 1
ATOM 1138 N N . ARG A 1 152 ? 16.080 6.204 1.611 1.00 93.88 152 ARG A N 1
ATOM 1139 C CA . ARG A 1 152 ? 15.124 5.085 1.594 1.00 93.88 152 ARG A CA 1
ATOM 1140 C C . ARG A 1 152 ? 14.426 4.936 0.239 1.00 93.88 152 ARG A C 1
ATOM 1142 O O . ARG A 1 152 ? 14.206 3.815 -0.203 1.00 93.88 152 ARG A O 1
ATOM 1149 N N . ALA A 1 153 ? 14.139 6.049 -0.438 1.00 94.00 153 ALA A N 1
ATOM 1150 C CA . ALA A 1 153 ? 13.580 6.056 -1.788 1.00 94.00 153 ALA A CA 1
ATOM 1151 C C . ALA A 1 153 ? 14.510 5.380 -2.807 1.00 94.00 153 ALA A C 1
ATOM 1153 O O . ALA A 1 153 ? 14.068 4.532 -3.583 1.00 94.00 153 ALA A O 1
ATOM 1154 N N . HIS A 1 154 ? 15.808 5.704 -2.774 1.00 93.50 154 HIS A N 1
ATOM 1155 C CA . HIS A 1 154 ? 16.802 5.049 -3.622 1.00 93.50 154 HIS A CA 1
ATOM 1156 C C . HIS A 1 154 ? 16.908 3.552 -3.305 1.00 93.50 154 HIS A C 1
ATOM 1158 O O . HIS A 1 154 ? 16.904 2.732 -4.220 1.00 93.50 154 HIS A O 1
ATOM 1164 N N . LEU A 1 155 ? 16.937 3.179 -2.022 1.00 95.38 155 LEU A N 1
ATOM 1165 C CA . LEU A 1 155 ? 16.994 1.777 -1.599 1.00 95.38 155 LEU A CA 1
ATOM 1166 C C . LEU A 1 155 ? 15.778 0.971 -2.082 1.00 95.38 155 LEU A C 1
ATOM 1168 O O . LEU A 1 155 ? 15.954 -0.136 -2.594 1.00 95.38 155 LEU A O 1
ATOM 1172 N N . LEU A 1 156 ? 14.565 1.530 -1.992 1.00 96.75 156 LEU A N 1
ATOM 1173 C CA . LEU A 1 156 ? 13.361 0.892 -2.527 1.00 96.75 156 LEU A CA 1
ATOM 1174 C C . LEU A 1 156 ? 13.437 0.747 -4.053 1.00 96.75 156 LEU A C 1
ATOM 1176 O O . LEU A 1 156 ? 13.187 -0.338 -4.573 1.00 96.75 156 LEU A O 1
ATOM 1180 N N . ASN A 1 157 ? 13.862 1.788 -4.775 1.00 95.69 157 ASN A N 1
ATOM 1181 C CA . ASN A 1 157 ? 14.062 1.717 -6.227 1.00 95.69 157 ASN A CA 1
ATOM 1182 C C . ASN A 1 157 ? 15.088 0.649 -6.636 1.00 95.69 157 ASN A C 1
ATOM 1184 O O . ASN A 1 157 ? 14.857 -0.099 -7.589 1.00 95.69 157 ASN A O 1
ATOM 1188 N N . SER A 1 158 ? 16.195 0.534 -5.906 1.00 95.62 158 SER A N 1
ATOM 1189 C CA . SER A 1 158 ? 17.213 -0.493 -6.143 1.00 95.62 158 SER A CA 1
ATOM 1190 C C . SER A 1 158 ? 16.658 -1.904 -5.932 1.00 95.62 158 SER A C 1
ATOM 1192 O O . SER A 1 158 ? 16.925 -2.788 -6.746 1.00 95.62 158 SER A O 1
ATOM 1194 N N . ARG A 1 159 ? 15.809 -2.108 -4.914 1.00 96.88 159 ARG A N 1
ATOM 1195 C CA . ARG A 1 159 ? 15.102 -3.382 -4.687 1.00 96.88 159 ARG A CA 1
ATOM 1196 C C . ARG A 1 159 ? 14.047 -3.684 -5.746 1.00 96.88 159 ARG A C 1
ATOM 1198 O O . ARG A 1 159 ? 13.872 -4.839 -6.125 1.00 96.88 159 ARG A O 1
ATOM 1205 N N . LEU A 1 160 ? 13.317 -2.675 -6.222 1.00 97.75 160 LEU A N 1
ATOM 1206 C CA . LEU A 1 160 ? 12.363 -2.846 -7.323 1.00 97.75 160 LEU A CA 1
ATOM 1207 C C . LEU A 1 160 ? 13.096 -3.338 -8.578 1.00 97.75 160 LEU A C 1
ATOM 1209 O O . LEU A 1 160 ? 12.671 -4.302 -9.210 1.00 97.75 160 LEU A O 1
ATOM 1213 N N . ARG A 1 161 ? 14.251 -2.747 -8.896 1.00 96.06 161 ARG A N 1
ATOM 1214 C CA . ARG A 1 161 ? 15.085 -3.182 -10.026 1.00 96.06 161 ARG A CA 1
ATOM 1215 C C . ARG A 1 161 ? 15.649 -4.588 -9.829 1.00 96.06 161 ARG A C 1
ATOM 1217 O O . ARG A 1 161 ? 15.508 -5.414 -10.724 1.00 96.06 161 ARG A O 1
ATOM 1224 N N . SER A 1 162 ? 16.238 -4.889 -8.668 1.00 96.62 162 SER A N 1
ATOM 1225 C CA . SER A 1 162 ? 16.856 -6.202 -8.417 1.00 96.62 162 SER A CA 1
ATOM 1226 C C . SER A 1 162 ? 15.859 -7.358 -8.463 1.00 96.62 162 SER A C 1
ATOM 1228 O O . SER A 1 162 ? 16.221 -8.458 -8.869 1.00 96.62 162 SER A O 1
ATOM 1230 N N . ASN A 1 163 ? 14.606 -7.110 -8.074 1.00 96.69 163 ASN A N 1
ATOM 1231 C CA . ASN A 1 163 ? 13.553 -8.124 -8.066 1.00 96.69 163 ASN A CA 1
ATOM 1232 C C . ASN A 1 163 ? 12.786 -8.210 -9.398 1.00 96.69 163 ASN A C 1
ATOM 1234 O O . ASN A 1 163 ? 11.851 -9.000 -9.499 1.00 96.69 163 ASN A O 1
ATOM 1238 N N . GLY A 1 164 ? 13.165 -7.428 -10.419 1.00 95.44 164 GLY A N 1
ATOM 1239 C CA . GLY A 1 164 ? 12.517 -7.434 -11.737 1.00 95.44 164 GLY A CA 1
ATOM 1240 C C . GLY A 1 164 ? 11.181 -6.686 -11.792 1.00 95.44 164 GLY A C 1
ATOM 1241 O O . GLY A 1 164 ? 10.410 -6.870 -12.731 1.00 95.44 164 GLY A O 1
ATOM 1242 N N . ALA A 1 165 ? 10.900 -5.838 -10.801 1.00 96.62 165 ALA A N 1
ATOM 1243 C CA . ALA A 1 165 ? 9.689 -5.024 -10.724 1.00 96.62 165 ALA A CA 1
ATOM 1244 C C . ALA A 1 165 ? 9.763 -3.732 -11.559 1.00 96.62 165 ALA A C 1
ATOM 1246 O O . ALA A 1 165 ? 8.751 -3.053 -11.725 1.00 96.62 165 ALA A O 1
ATOM 1247 N N . VAL A 1 166 ? 10.948 -3.386 -12.076 1.00 96.44 166 VAL A N 1
ATOM 1248 C CA . VAL A 1 166 ? 11.153 -2.292 -13.036 1.00 96.44 166 VAL A CA 1
ATOM 1249 C C . VAL A 1 166 ? 11.542 -2.887 -14.378 1.00 96.44 166 VAL A C 1
ATOM 1251 O O . VAL A 1 166 ? 12.512 -3.640 -14.461 1.00 96.44 166 VAL A O 1
ATOM 1254 N N . TRP A 1 167 ? 10.796 -2.543 -15.421 1.00 94.56 167 TRP A N 1
ATOM 1255 C CA . TRP A 1 167 ? 11.071 -2.991 -16.780 1.00 94.56 167 TRP A CA 1
ATOM 1256 C C . TRP A 1 167 ? 12.036 -2.034 -17.494 1.00 94.56 167 TRP A C 1
ATOM 1258 O O . TRP A 1 167 ? 12.058 -0.843 -17.167 1.00 94.56 167 TRP A O 1
ATOM 1268 N N . PRO A 1 168 ? 12.846 -2.538 -18.443 1.00 92.44 168 PRO A N 1
ATOM 1269 C CA . PRO A 1 168 ? 13.616 -1.686 -19.347 1.00 92.44 168 PRO A CA 1
ATOM 1270 C C . PRO A 1 168 ? 12.695 -0.823 -20.215 1.00 92.44 168 PRO A C 1
ATOM 1272 O O . PRO A 1 168 ? 11.517 -1.153 -20.396 1.00 92.44 168 PRO A O 1
ATOM 1275 N N . ASP A 1 169 ? 13.237 0.256 -20.774 1.00 90.19 169 ASP A N 1
ATOM 1276 C CA . ASP A 1 169 ? 12.507 1.078 -21.737 1.00 90.19 169 ASP A CA 1
ATOM 1277 C C . ASP A 1 169 ? 12.233 0.264 -23.022 1.00 90.19 169 ASP A C 1
ATOM 1279 O O . ASP A 1 169 ? 13.119 -0.467 -23.481 1.00 90.19 169 ASP A O 1
ATOM 1283 N N . PRO A 1 170 ? 11.029 0.345 -23.625 1.00 90.25 170 PRO A N 1
ATOM 1284 C CA . PRO A 1 170 ? 10.750 -0.282 -24.916 1.00 90.25 170 PRO A CA 1
ATOM 1285 C C . PRO A 1 170 ? 11.793 0.013 -26.007 1.00 90.25 170 PRO A C 1
ATOM 1287 O O . PRO A 1 170 ? 12.042 -0.859 -26.844 1.00 90.25 170 PRO A O 1
ATOM 1290 N N . ASP A 1 171 ? 12.425 1.191 -25.981 1.00 92.75 171 ASP A N 1
ATOM 1291 C CA . ASP A 1 171 ? 13.453 1.600 -26.948 1.00 92.75 171 ASP A CA 1
ATOM 1292 C C . ASP A 1 171 ? 14.777 0.823 -26.798 1.00 92.75 171 ASP A C 1
ATOM 1294 O O . ASP A 1 171 ? 15.600 0.801 -27.716 1.00 92.75 171 ASP A O 1
ATOM 1298 N N . GLU A 1 172 ? 14.984 0.126 -25.675 1.00 92.75 172 GLU A N 1
ATOM 1299 C CA . GLU A 1 172 ? 16.138 -0.758 -25.459 1.00 92.75 172 GLU A CA 1
ATOM 1300 C C . GLU A 1 172 ? 16.013 -2.095 -26.218 1.00 92.75 172 GLU A C 1
ATOM 1302 O O . GLU A 1 172 ? 16.977 -2.862 -26.304 1.00 92.75 172 GLU A O 1
ATOM 1307 N N . PHE A 1 173 ? 14.844 -2.396 -26.796 1.00 95.75 173 PHE A N 1
ATOM 1308 C CA . PHE A 1 173 ? 14.601 -3.636 -27.529 1.00 95.75 173 PHE A CA 1
ATOM 1309 C C . PHE A 1 173 ? 14.843 -3.473 -29.037 1.00 95.75 173 PHE A C 1
ATOM 1311 O O . PHE A 1 173 ? 14.442 -2.482 -29.643 1.00 95.75 173 PHE A O 1
ATOM 1318 N N . PRO A 1 174 ? 15.398 -4.497 -29.717 1.00 94.81 174 PRO A N 1
ATOM 1319 C CA . PRO A 1 174 ? 15.707 -4.417 -31.148 1.00 94.81 174 PRO A CA 1
ATOM 1320 C C . PRO A 1 174 ? 14.462 -4.363 -32.050 1.00 94.81 174 PRO A C 1
ATOM 1322 O O . PRO A 1 174 ? 14.580 -4.134 -33.253 1.00 94.81 174 PRO A O 1
ATOM 1325 N N . SER A 1 175 ? 13.270 -4.649 -31.512 1.00 96.25 175 SER A N 1
ATOM 1326 C CA . SER A 1 175 ? 12.000 -4.564 -32.236 1.00 96.25 175 SER A CA 1
ATOM 1327 C C . SER A 1 175 ? 10.799 -4.580 -31.288 1.00 96.25 175 SER A C 1
ATOM 1329 O O . SER A 1 175 ? 10.864 -5.121 -30.182 1.00 96.25 175 SER A O 1
ATOM 1331 N N . THR A 1 176 ? 9.644 -4.120 -31.776 1.00 95.31 176 THR A N 1
ATOM 1332 C CA . THR A 1 176 ? 8.355 -4.248 -31.074 1.00 95.31 176 THR A CA 1
ATOM 1333 C C . THR A 1 176 ? 7.981 -5.704 -30.777 1.00 95.31 176 THR A C 1
ATOM 1335 O O . THR A 1 176 ? 7.310 -5.975 -29.786 1.00 95.31 176 THR A O 1
ATOM 1338 N N . GLN A 1 177 ? 8.399 -6.661 -31.614 1.00 96.56 177 GLN A N 1
ATOM 1339 C CA . GLN A 1 177 ? 8.143 -8.082 -31.366 1.00 96.56 177 GLN A CA 1
ATOM 1340 C C . GLN A 1 177 ? 8.956 -8.597 -30.173 1.00 96.56 177 GLN A C 1
ATOM 1342 O O . GLN A 1 177 ? 8.413 -9.325 -29.346 1.00 96.56 177 GLN A O 1
ATOM 1347 N N . ALA A 1 178 ? 10.224 -8.189 -30.062 1.00 96.38 178 ALA A N 1
ATOM 1348 C CA . ALA A 1 178 ? 11.060 -8.522 -28.911 1.00 96.38 178 ALA A CA 1
ATOM 1349 C C . ALA A 1 178 ? 10.492 -7.918 -27.617 1.00 96.38 178 ALA A C 1
ATOM 1351 O O . ALA A 1 178 ? 10.409 -8.614 -26.609 1.00 96.38 178 ALA A O 1
ATOM 1352 N N . TRP A 1 179 ? 10.013 -6.671 -27.677 1.00 94.94 179 TRP A N 1
ATOM 1353 C CA . TRP A 1 179 ? 9.305 -6.039 -26.562 1.00 94.94 179 TRP A CA 1
ATOM 1354 C C . TRP A 1 179 ? 8.048 -6.821 -26.146 1.00 94.94 179 TRP A C 1
ATOM 1356 O O . TRP A 1 179 ? 7.874 -7.131 -24.973 1.00 94.94 179 TRP A O 1
ATOM 1366 N N . ARG A 1 180 ? 7.184 -7.204 -27.096 1.00 94.31 180 ARG A N 1
ATOM 1367 C CA . ARG A 1 180 ? 5.968 -7.984 -26.790 1.00 94.31 180 ARG A CA 1
ATOM 1368 C C . ARG A 1 180 ? 6.285 -9.337 -26.160 1.00 94.31 180 ARG A C 1
ATOM 1370 O O . ARG A 1 180 ? 5.658 -9.687 -25.168 1.00 94.31 180 ARG A O 1
ATOM 1377 N N . ALA A 1 181 ? 7.276 -10.054 -26.691 1.00 94.88 181 ALA A N 1
ATOM 1378 C CA . ALA A 1 181 ? 7.713 -11.329 -26.129 1.00 94.88 181 ALA A CA 1
ATOM 1379 C C . ALA A 1 181 ? 8.222 -11.171 -24.684 1.00 94.88 181 ALA A C 1
ATOM 1381 O O . ALA A 1 181 ? 7.902 -11.994 -23.828 1.00 94.88 181 ALA A O 1
ATOM 1382 N N . PHE A 1 182 ? 8.957 -10.090 -24.398 1.00 94.12 182 PHE A N 1
ATOM 1383 C CA . PHE A 1 182 ? 9.358 -9.746 -23.034 1.00 94.12 182 PHE A CA 1
ATOM 1384 C C . PHE A 1 182 ? 8.143 -9.483 -22.136 1.00 94.12 182 PHE A C 1
ATOM 1386 O O . PHE A 1 182 ? 8.039 -10.088 -21.075 1.00 94.12 182 PHE A O 1
ATOM 1393 N N . VAL A 1 183 ? 7.190 -8.647 -22.565 1.00 92.31 183 VAL A N 1
ATOM 1394 C CA . VAL A 1 183 ? 5.979 -8.344 -21.780 1.00 92.31 183 VAL A CA 1
ATOM 1395 C C . VAL A 1 183 ? 5.180 -9.611 -21.471 1.00 92.31 183 VAL A C 1
ATOM 1397 O O . VAL A 1 183 ? 4.791 -9.826 -20.324 1.00 92.31 183 VAL A O 1
ATOM 1400 N N . GLU A 1 184 ? 4.960 -10.477 -22.461 1.00 92.19 184 GLU A N 1
ATOM 1401 C CA . GLU A 1 184 ? 4.262 -11.754 -22.276 1.00 92.19 184 GLU A CA 1
ATOM 1402 C C . GLU A 1 184 ? 4.974 -12.633 -21.239 1.00 92.19 184 GLU A C 1
ATOM 1404 O O . GLU A 1 184 ? 4.332 -13.144 -20.322 1.00 92.19 184 GLU A O 1
ATOM 1409 N N . GLN A 1 185 ? 6.302 -12.742 -21.322 1.00 90.69 185 GLN A N 1
ATOM 1410 C CA . GLN A 1 185 ? 7.100 -13.544 -20.394 1.00 90.69 185 GLN A CA 1
ATOM 1411 C C . GLN A 1 185 ? 7.182 -12.943 -18.980 1.00 90.69 185 GLN A C 1
ATOM 1413 O O . GLN A 1 185 ? 7.217 -13.685 -17.998 1.00 90.69 185 GLN A O 1
ATOM 1418 N N . SER A 1 186 ? 7.233 -11.615 -18.860 1.00 88.44 186 SER A N 1
ATOM 1419 C CA . SER A 1 186 ? 7.490 -10.909 -17.597 1.00 88.44 186 SER A CA 1
ATOM 1420 C C . SER A 1 186 ? 6.224 -10.477 -16.855 1.00 88.44 186 SER A C 1
ATOM 1422 O O . SER A 1 186 ? 6.286 -10.193 -15.658 1.00 88.44 186 SER A O 1
ATOM 1424 N N . SER A 1 187 ? 5.068 -10.446 -17.523 1.00 85.25 187 SER A N 1
ATOM 1425 C CA . SER A 1 187 ? 3.795 -10.006 -16.932 1.00 85.25 187 SER A CA 1
ATOM 1426 C C . SER A 1 187 ? 3.340 -10.867 -15.746 1.00 85.25 187 SER A C 1
ATOM 1428 O O . SER A 1 187 ? 2.939 -10.322 -14.720 1.00 85.25 187 SER A O 1
ATOM 1430 N N . GLY A 1 188 ? 3.470 -12.196 -15.844 1.00 82.88 188 GLY A N 1
ATOM 1431 C CA . GLY A 1 188 ? 2.934 -13.162 -14.872 1.00 82.88 188 GLY A CA 1
ATOM 1432 C C . GLY A 1 188 ? 3.551 -13.138 -13.465 1.00 82.88 188 GLY A C 1
ATOM 1433 O O . GLY A 1 188 ? 3.093 -13.873 -12.597 1.00 82.88 188 GLY A O 1
ATOM 1434 N N . GLY A 1 189 ? 4.574 -12.315 -13.215 1.00 91.00 189 GLY A N 1
ATOM 1435 C CA . GLY A 1 189 ? 5.226 -12.184 -11.905 1.00 91.00 189 GLY A CA 1
ATOM 1436 C C . GLY A 1 189 ? 5.434 -10.744 -11.435 1.00 91.00 189 GLY A C 1
ATOM 1437 O O . GLY A 1 189 ? 6.012 -10.541 -10.368 1.00 91.00 189 GLY A O 1
ATOM 1438 N N . LEU A 1 190 ? 4.978 -9.748 -12.205 1.00 94.44 190 LEU A N 1
ATOM 1439 C CA . LEU A 1 190 ? 5.259 -8.336 -11.936 1.00 94.44 190 LEU A CA 1
ATOM 1440 C C . LEU A 1 190 ? 4.746 -7.894 -10.558 1.00 94.44 190 LEU A C 1
ATOM 1442 O O . LEU A 1 190 ? 5.495 -7.310 -9.777 1.00 94.44 190 LEU A O 1
ATOM 1446 N N . HIS A 1 191 ? 3.488 -8.197 -10.238 1.00 94.81 191 HIS A N 1
ATOM 1447 C CA . HIS A 1 191 ? 2.884 -7.807 -8.963 1.00 94.81 191 HIS A CA 1
ATOM 1448 C C . HIS A 1 191 ? 3.601 -8.469 -7.790 1.00 94.81 191 HIS A C 1
ATOM 1450 O O . HIS A 1 191 ? 4.034 -7.773 -6.878 1.00 94.81 191 HIS A O 1
ATOM 1456 N N . ALA A 1 192 ? 3.833 -9.781 -7.840 1.00 95.25 192 ALA A N 1
ATOM 1457 C CA . ALA A 1 192 ? 4.608 -10.472 -6.810 1.00 95.25 192 ALA A CA 1
ATOM 1458 C C . ALA A 1 192 ? 5.996 -9.832 -6.603 1.00 95.25 192 ALA A C 1
ATOM 1460 O O . ALA A 1 192 ? 6.411 -9.629 -5.462 1.00 95.25 192 ALA A O 1
ATOM 1461 N N . ALA A 1 193 ? 6.683 -9.432 -7.681 1.00 96.81 193 ALA A N 1
ATOM 1462 C CA . ALA A 1 193 ? 7.969 -8.741 -7.595 1.00 96.81 193 ALA A CA 1
ATOM 1463 C C . ALA A 1 193 ? 7.875 -7.375 -6.893 1.00 96.81 193 ALA A C 1
ATOM 1465 O O . ALA A 1 193 ? 8.684 -7.102 -6.005 1.00 96.81 193 ALA A O 1
ATOM 1466 N N . VAL A 1 194 ? 6.883 -6.537 -7.228 1.00 97.62 194 VAL A N 1
ATOM 1467 C CA . VAL A 1 194 ? 6.670 -5.231 -6.569 1.00 97.62 194 VAL A CA 1
ATOM 1468 C C . VAL A 1 194 ? 6.388 -5.416 -5.076 1.00 97.62 194 VAL A C 1
ATOM 1470 O O . VAL A 1 194 ? 7.039 -4.793 -4.233 1.00 97.62 194 VAL A O 1
ATOM 1473 N N . TRP A 1 195 ? 5.454 -6.308 -4.741 1.00 97.56 195 TRP A N 1
ATOM 1474 C CA . TRP A 1 195 ? 5.071 -6.592 -3.359 1.00 97.56 195 TRP A CA 1
ATOM 1475 C C . TRP A 1 195 ? 6.251 -7.156 -2.557 1.00 97.56 195 TRP A C 1
ATOM 1477 O O . TRP A 1 195 ? 6.490 -6.721 -1.430 1.00 97.56 195 TRP A O 1
ATOM 1487 N N . ARG A 1 196 ? 7.057 -8.049 -3.148 1.00 97.50 196 ARG A N 1
ATOM 1488 C CA . ARG A 1 196 ? 8.300 -8.540 -2.534 1.00 97.50 196 ARG A CA 1
ATOM 1489 C C . ARG A 1 196 ? 9.267 -7.395 -2.238 1.00 97.50 196 ARG A C 1
ATOM 1491 O O . ARG A 1 196 ? 9.748 -7.299 -1.113 1.00 97.50 196 ARG A O 1
ATOM 1498 N N . SER A 1 197 ? 9.536 -6.517 -3.207 1.00 98.25 197 SER A N 1
ATOM 1499 C CA . SER A 1 197 ? 10.456 -5.386 -3.018 1.00 98.25 197 SER A CA 1
ATOM 1500 C C . SER A 1 197 ? 10.016 -4.463 -1.885 1.00 98.25 197 SER A C 1
ATOM 1502 O O . SER A 1 197 ? 10.853 -4.051 -1.082 1.00 98.25 197 SER A O 1
ATOM 1504 N N . VAL A 1 198 ? 8.715 -4.177 -1.779 1.00 98.12 198 VAL A N 1
ATOM 1505 C CA . VAL A 1 198 ? 8.164 -3.388 -0.668 1.00 98.12 198 VAL A CA 1
ATOM 1506 C C . VAL A 1 198 ? 8.296 -4.131 0.659 1.00 98.12 198 VAL A C 1
ATOM 1508 O O . VAL A 1 198 ? 8.739 -3.532 1.638 1.00 98.12 198 VAL A O 1
ATOM 1511 N N . GLY A 1 199 ? 7.968 -5.423 0.709 1.00 97.81 199 GLY A N 1
ATOM 1512 C CA . GLY A 1 199 ? 8.088 -6.234 1.923 1.00 97.81 199 GLY A CA 1
ATOM 1513 C C . GLY A 1 199 ? 9.525 -6.313 2.441 1.00 97.81 199 GLY A C 1
ATOM 1514 O O . GLY A 1 199 ? 9.771 -6.110 3.627 1.00 97.81 199 GLY A O 1
ATOM 1515 N N . GLU A 1 200 ? 10.498 -6.529 1.555 1.00 97.62 200 GLU A N 1
ATOM 1516 C CA . GLU A 1 200 ? 11.925 -6.550 1.900 1.00 97.62 200 GLU A CA 1
ATOM 1517 C C . GLU A 1 200 ? 12.462 -5.182 2.337 1.00 97.62 200 GLU A C 1
ATOM 1519 O O . GLU A 1 200 ? 13.382 -5.111 3.153 1.00 97.62 200 GLU A O 1
ATOM 1524 N N . HIS A 1 201 ? 11.921 -4.099 1.776 1.00 97.31 201 HIS A N 1
ATOM 1525 C CA . HIS A 1 201 ? 12.312 -2.732 2.117 1.00 97.31 201 HIS A CA 1
ATOM 1526 C C . HIS A 1 201 ? 11.765 -2.290 3.475 1.00 97.31 201 HIS A C 1
ATOM 1528 O O . HIS A 1 201 ? 12.497 -1.750 4.301 1.00 97.31 201 HIS A O 1
ATOM 1534 N N . THR A 1 202 ? 10.474 -2.525 3.703 1.00 97.12 202 THR A N 1
ATOM 1535 C CA . THR A 1 202 ? 9.730 -2.031 4.875 1.00 97.12 202 THR A CA 1
ATOM 1536 C C . THR A 1 202 ? 9.771 -2.987 6.065 1.00 97.12 202 THR A C 1
ATOM 1538 O O . THR A 1 202 ? 9.554 -2.568 7.203 1.00 97.12 202 THR A O 1
ATOM 1541 N N . GLY A 1 203 ? 10.025 -4.275 5.813 1.00 96.81 203 GLY A N 1
ATOM 1542 C CA . GLY A 1 203 ? 9.882 -5.345 6.795 1.00 96.81 203 GLY A CA 1
ATOM 1543 C C . GLY A 1 203 ? 8.429 -5.738 7.085 1.00 96.81 203 GLY A C 1
ATOM 1544 O O . GLY A 1 203 ? 8.207 -6.502 8.026 1.00 96.81 203 GLY A O 1
ATOM 1545 N N . LEU A 1 204 ? 7.456 -5.233 6.313 1.00 97.12 204 LEU A N 1
ATOM 1546 C CA . LEU A 1 204 ? 6.037 -5.561 6.463 1.00 97.12 204 LEU A CA 1
ATOM 1547 C C . LEU A 1 204 ? 5.791 -7.067 6.335 1.00 97.12 204 LEU A C 1
ATOM 1549 O O . LEU A 1 204 ? 6.293 -7.729 5.422 1.00 97.12 204 LEU A O 1
ATOM 1553 N N . ARG A 1 205 ? 4.979 -7.595 7.252 1.00 96.56 205 ARG A N 1
ATOM 1554 C CA . ARG A 1 205 ? 4.515 -8.978 7.261 1.00 96.56 205 ARG A CA 1
ATOM 1555 C C . ARG A 1 205 ? 3.014 -9.015 7.477 1.00 96.56 205 ARG A C 1
ATOM 1557 O O . ARG A 1 205 ? 2.516 -8.442 8.440 1.00 96.56 205 ARG A O 1
ATOM 1564 N N . ILE A 1 206 ? 2.314 -9.714 6.595 1.00 96.31 206 ILE A N 1
ATOM 1565 C CA . ILE A 1 206 ? 0.859 -9.848 6.644 1.00 96.31 206 ILE A CA 1
ATOM 1566 C C . ILE A 1 206 ? 0.533 -11.340 6.778 1.00 96.31 206 ILE A C 1
ATOM 1568 O O . ILE A 1 206 ? 0.946 -12.126 5.914 1.00 96.31 206 ILE A O 1
ATOM 1572 N N . PRO A 1 207 ? -0.173 -11.752 7.848 1.00 94.56 207 PRO A N 1
ATOM 1573 C CA . PRO A 1 207 ? -0.411 -13.158 8.147 1.00 94.56 207 PRO A CA 1
ATOM 1574 C C . PRO A 1 207 ? -1.400 -13.759 7.147 1.00 94.56 207 PRO A C 1
ATOM 1576 O O . PRO A 1 207 ? -2.612 -13.644 7.318 1.00 94.56 207 PRO A O 1
ATOM 1579 N N . ARG A 1 208 ? -0.883 -14.448 6.120 1.00 93.81 208 ARG A N 1
ATOM 1580 C CA . ARG A 1 208 ? -1.697 -15.054 5.051 1.00 93.81 208 ARG A CA 1
ATOM 1581 C C . ARG A 1 208 ? -2.865 -15.865 5.600 1.00 93.81 208 ARG A C 1
ATOM 1583 O O . ARG A 1 208 ? -3.991 -15.678 5.164 1.00 93.81 208 ARG A O 1
ATOM 1590 N N . GLY A 1 209 ? -2.581 -16.732 6.574 1.00 93.12 209 GLY A N 1
ATOM 1591 C CA . GLY A 1 209 ? -3.589 -17.606 7.167 1.00 93.12 209 GLY A CA 1
ATOM 1592 C C . GLY A 1 209 ? -4.771 -16.828 7.739 1.00 93.12 209 GLY A C 1
ATOM 1593 O O . GLY A 1 209 ? -5.897 -17.195 7.446 1.00 93.12 209 GLY A O 1
ATOM 1594 N N . ALA A 1 210 ? -4.510 -15.741 8.474 1.00 94.56 210 ALA A N 1
ATOM 1595 C CA . ALA A 1 210 ? -5.551 -14.921 9.096 1.00 94.56 210 ALA A CA 1
ATOM 1596 C C . ALA A 1 210 ? -6.321 -14.061 8.082 1.00 94.56 210 ALA A C 1
ATOM 1598 O O . ALA A 1 210 ? -7.513 -13.831 8.257 1.00 94.56 210 ALA A O 1
ATOM 1599 N N . VAL A 1 211 ? -5.658 -13.590 7.018 1.00 94.00 211 VAL A N 1
ATOM 1600 C CA . VAL A 1 211 ? -6.339 -12.848 5.944 1.00 94.00 211 VAL A CA 1
ATOM 1601 C C . VAL A 1 211 ? -7.274 -13.772 5.164 1.00 94.00 211 VAL A C 1
ATOM 1603 O O . VAL A 1 211 ? -8.437 -13.433 4.971 1.00 94.00 211 VAL A O 1
ATOM 1606 N N . GLU A 1 212 ? -6.795 -14.952 4.761 1.00 92.50 212 GLU A N 1
ATOM 1607 C CA . GLU A 1 212 ? -7.581 -15.912 3.973 1.00 92.50 212 GLU A CA 1
ATOM 1608 C C . GLU A 1 212 ? -8.711 -16.564 4.793 1.00 92.50 212 GLU A C 1
ATOM 1610 O O . GLU A 1 212 ? -9.749 -16.911 4.228 1.00 92.50 212 GLU A O 1
ATOM 1615 N N . SER A 1 213 ? -8.539 -16.731 6.112 1.00 92.88 213 SER A N 1
ATOM 1616 C CA . SER A 1 213 ? -9.583 -17.246 7.011 1.00 92.88 213 SER A CA 1
ATOM 1617 C C . SER A 1 213 ? -10.571 -16.181 7.495 1.00 92.88 213 SER A C 1
ATOM 1619 O O . S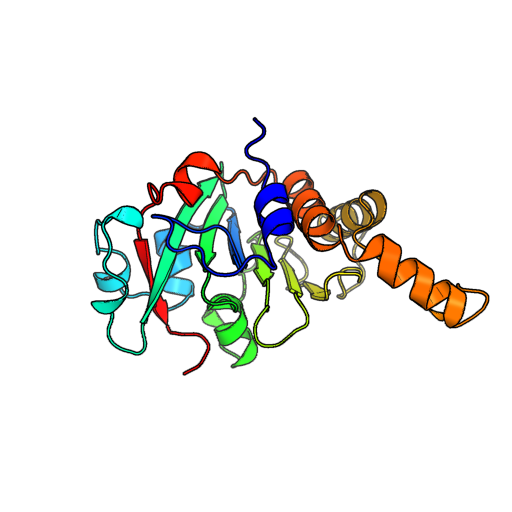ER A 1 213 ? -11.574 -16.545 8.106 1.00 92.88 213 SER A O 1
ATOM 1621 N N . GLY A 1 214 ? -10.291 -14.896 7.245 1.00 93.69 214 GLY A N 1
ATOM 1622 C CA . GLY A 1 214 ? -11.096 -13.774 7.729 1.00 93.69 214 GLY A CA 1
ATOM 1623 C C . GLY A 1 214 ? -11.008 -13.543 9.238 1.00 93.69 214 GLY A C 1
ATOM 1624 O O . GLY A 1 214 ? -11.953 -13.029 9.830 1.00 93.69 214 GLY A O 1
ATOM 1625 N N . ASP A 1 215 ? -9.893 -13.923 9.867 1.00 95.81 215 ASP A N 1
ATO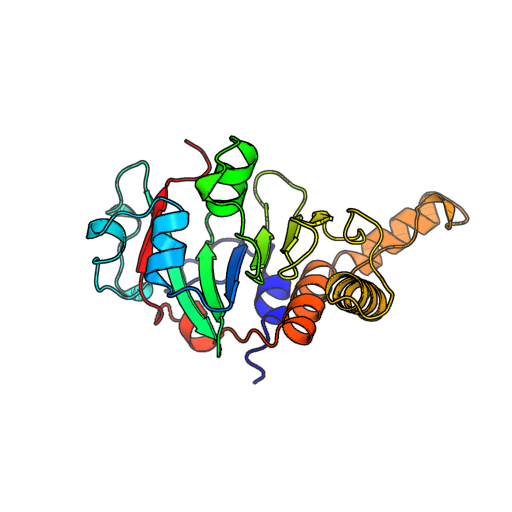M 1626 C CA . ASP A 1 215 ? -9.652 -13.776 11.311 1.00 95.81 215 ASP A CA 1
ATOM 1627 C C . ASP A 1 215 ? -9.120 -12.385 11.697 1.00 95.81 215 ASP A C 1
ATOM 1629 O O . ASP A 1 215 ? -8.806 -12.139 12.861 1.00 95.81 215 ASP A O 1
ATOM 1633 N N . LEU A 1 216 ? -8.979 -11.472 10.734 1.00 95.69 216 LEU A N 1
ATOM 1634 C CA . LEU A 1 216 ? -8.620 -10.082 11.004 1.00 95.69 216 LEU A CA 1
ATOM 1635 C C . LEU A 1 216 ? -9.863 -9.238 11.331 1.00 95.69 216 LEU A C 1
ATOM 1637 O O . LEU A 1 216 ? -10.955 -9.529 10.826 1.00 95.69 216 LEU A O 1
ATOM 1641 N N . PRO A 1 217 ? -9.714 -8.202 12.177 1.00 96.25 217 PRO A N 1
ATOM 1642 C CA . PRO A 1 217 ? -10.806 -7.297 12.507 1.00 96.25 217 PRO A CA 1
ATOM 1643 C C . PRO A 1 217 ? -11.245 -6.478 11.288 1.00 96.25 217 PRO A C 1
ATOM 1645 O O . PRO A 1 217 ? -10.427 -6.142 10.427 1.00 96.25 217 PRO A O 1
ATOM 1648 N N . VAL A 1 218 ? -12.537 -6.147 11.253 1.00 95.12 218 VAL A N 1
ATOM 1649 C CA . VAL A 1 218 ? -13.167 -5.342 10.196 1.00 95.12 218 VAL A CA 1
ATOM 1650 C C . VAL A 1 218 ? -13.381 -3.911 10.639 1.00 95.12 218 VAL A C 1
ATOM 1652 O O . VAL A 1 218 ? -13.826 -3.658 11.757 1.00 95.12 218 VAL A O 1
ATOM 1655 N N . ALA A 1 219 ? -13.134 -2.995 9.711 1.00 95.69 219 ALA A N 1
ATOM 1656 C CA . ALA A 1 219 ? -13.668 -1.644 9.743 1.00 95.69 219 ALA A CA 1
ATOM 1657 C C . ALA A 1 219 ? -14.374 -1.339 8.414 1.00 95.69 219 ALA A C 1
ATOM 1659 O O . ALA A 1 219 ? -14.241 -2.088 7.443 1.00 95.69 219 ALA A O 1
ATOM 1660 N N . LEU A 1 220 ? -15.123 -0.241 8.381 1.00 94.44 220 LEU A N 1
ATOM 1661 C CA . LEU A 1 220 ? -15.752 0.274 7.168 1.00 94.44 220 LEU A CA 1
ATOM 1662 C C . LEU A 1 220 ? -15.057 1.557 6.701 1.00 94.44 220 LEU A C 1
ATOM 1664 O O . LEU A 1 220 ? -14.775 2.445 7.507 1.00 94.44 220 LEU A O 1
ATOM 1668 N N . LEU A 1 221 ? -14.813 1.654 5.397 1.00 93.56 221 LEU A N 1
ATOM 1669 C CA . LEU A 1 221 ? -14.286 2.841 4.721 1.00 93.56 221 LEU A CA 1
ATOM 1670 C C . LEU A 1 221 ? -15.276 3.330 3.672 1.00 93.56 221 LEU A C 1
ATOM 1672 O O . LEU A 1 221 ? -16.148 2.577 3.237 1.00 93.56 221 LEU A O 1
ATOM 1676 N N . LEU A 1 222 ? -15.159 4.599 3.290 1.00 87.81 222 LEU A N 1
ATOM 1677 C CA . LEU A 1 222 ? -15.956 5.146 2.198 1.00 87.81 222 LEU A CA 1
ATOM 1678 C C . LEU A 1 222 ? -15.621 4.404 0.901 1.00 87.81 222 LEU A C 1
ATOM 1680 O O . LEU A 1 222 ? -14.452 4.155 0.607 1.00 87.81 222 LEU A O 1
ATOM 1684 N N . ASP A 1 223 ? -16.658 4.032 0.156 1.00 78.75 223 ASP A N 1
ATOM 1685 C CA . ASP A 1 223 ? -16.537 3.359 -1.128 1.00 78.75 223 ASP A CA 1
ATOM 1686 C C . ASP A 1 223 ? -15.750 4.258 -2.094 1.00 78.75 223 ASP A C 1
ATOM 1688 O O . ASP A 1 223 ? -16.141 5.411 -2.311 1.00 78.75 223 ASP A O 1
ATOM 1692 N N . PRO A 1 224 ? -14.651 3.757 -2.684 1.00 67.00 224 PRO A N 1
ATOM 1693 C CA . PRO A 1 224 ? -13.849 4.525 -3.622 1.00 67.00 224 PRO A CA 1
ATOM 1694 C C . PRO A 1 224 ? -14.554 4.845 -4.958 1.00 67.00 224 PRO A C 1
ATOM 1696 O O . PRO A 1 224 ? -13.974 5.558 -5.772 1.00 67.00 224 PRO A O 1
ATOM 1699 N N . PHE A 1 225 ? -15.761 4.335 -5.227 1.00 66.38 225 PHE A N 1
ATOM 1700 C CA . PHE A 1 225 ? -16.500 4.555 -6.482 1.00 66.38 225 PHE A CA 1
ATOM 1701 C C . PHE A 1 225 ? -17.728 5.476 -6.368 1.00 66.38 225 PHE A C 1
ATOM 1703 O O . PHE A 1 225 ? -18.494 5.575 -7.333 1.00 66.38 225 PHE A O 1
ATOM 1710 N N . MET A 1 226 ? -17.934 6.122 -5.218 1.00 57.69 226 MET A N 1
ATOM 1711 C CA . MET A 1 226 ? -19.050 7.052 -4.976 1.00 57.69 226 MET A CA 1
ATOM 1712 C C . MET A 1 226 ? -18.815 8.463 -5.520 1.00 57.69 226 MET A C 1
ATOM 1714 O O . MET A 1 226 ? -17.676 8.965 -5.428 1.00 57.69 226 MET A O 1
#

Foldseek 3Di:
DALFQLQLLLQACPDDDPFLFDRYLKKKKKKFQADQVRLQVLLPFDPCLQVVPDFSSRDDQVVDDPQKDKWFWDDDVRMTMIMHNLNFDSLVLCVVVVNPSSFDDQQMWIWIFTSNRPNDDTKIWTDQNPQGIWIDGFQDQTDHDDDDCPGLSVQLRVQCVVLNRHDDDPVVDPDPVRVVVCCVVSVSSNSSSNSNSCCVSVVDGHRPVCRRNRVTDMGMGGHSVD

Sequence (226 aa):
MSDSIEWLGGHCFEGPMGAPGMRGGVSLTAVRGLPVEGLLRRMGAGDDQIGIGAHYRDFDPLSVNDPWTPCVYGTSGEWSYVLEDSGVCAWYQHWADGDTSVIPQDGEEFVCLCANVAVQPSWLFYAPGEGGLLRAEFRHSLAGPAHGESSRAHLLNSRLRSNGAVWPDPDEFPSTQAWRAFVEQSSGGLHAAVWRSVGEHTGLRIPRGAVESGDLPVALLLDPFM

Secondary structure (DSSP, 8-state):
---BTHHHHHTTT----SSSS--SS-EEEEEESS-HHHHHHHTT--HHHHTT--BGGG--GGGPPTTEEEEEEEEETTEEEEEE-SSS-HHHHHHHTT-GGGSPPTT-EEEEEE---SSS--EEEEEESSS--EEEETBSPPBSS---TTSHHHHHHHHHHHTT-BPPPGGGSSSHHHHHHHHHHHHTTHHHHHHHHHHHHH--B--HHHHHHT-SBEEEEE-TT-

pLDDT: mean 90.32, std 8.96, range [46.47, 98.56]

Organism: NCBI:txid40318

Radius of gyration: 17.44 Å; chains: 1; bounding box: 48×37×49 Å